Protein AF-A0A0K1ET33-F1 (afdb_monomer_lite)

Foldseek 3Di:
DDDDDDDDDDDDDPPPPPPPPPPDFFAFQWEFEFEAEPDFFKWKKWQPDWDWDFDDDDPNDRPDIDIDGDIDTDGGPRDGGIGRQCVQTWMWIAGVQFDIADIDGRRRPGYYKYKYKYTFGPVLQVLLVVLQVQLVVLLVVLVVQLVVLVVVVVPDPDPVSVVSNVSSVVSNVVSVVSNVSSVVSNVRRHMDMDMDHPCVVVPPPDD

pLDDT: mean 87.46, std 14.4, range [38.81, 98.25]

Secondary structure (DSSP, 8-state):
-----------------------PPPPTTEEEEEEEESSTTEEEEEEEEEEEEE--EETTEE--EEEEEEEEEEEESSEEEEEE-TT--EEEEEETTBPPBPPEE-TT--EEEEEEEE---HHHHHHHHHHHHHHHHHHHHHHHHHHHHHHHHTT---THHHHHHHHHHHHHHHHHHHHHHHHHHHHH-SBEEEEEE-GGGGGG---

Radius of gyration: 32.44 Å; chains: 1; bounding box: 118×43×82 Å

Organism: Chondromyces crocatus (NCBI:txid52)

Structure (mmCIF, N/CA/C/O backbone):
data_AF-A0A0K1ET33-F1
#
_entry.id   AF-A0A0K1ET33-F1
#
loop_
_atom_site.group_PDB
_atom_site.id
_atom_site.type_symbol
_atom_site.label_atom_id
_atom_site.label_alt_id
_atom_site.label_comp_id
_atom_site.label_asym_id
_atom_site.label_entity_id
_atom_site.label_seq_id
_atom_site.pdbx_PDB_ins_code
_atom_site.Cartn_x
_atom_site.Cartn_y
_atom_site.Cartn_z
_atom_site.occupancy
_atom_site.B_iso_or_equiv
_atom_site.auth_seq_id
_atom_site.auth_comp_id
_atom_site.auth_asym_id
_atom_site.auth_atom_id
_atom_site.pdbx_PDB_model_num
ATOM 1 N N . MET A 1 1 ? -85.749 -11.792 40.142 1.00 43.88 1 MET A N 1
ATOM 2 C CA . MET A 1 1 ? -84.343 -12.247 40.263 1.00 43.88 1 MET A CA 1
ATOM 3 C C . MET A 1 1 ? -83.487 -11.255 39.470 1.00 43.88 1 MET A C 1
ATOM 5 O O . MET A 1 1 ? -83.582 -11.264 38.259 1.00 43.88 1 MET A O 1
ATOM 9 N N . LYS A 1 2 ? -82.987 -10.141 40.028 1.00 51.25 2 LYS A N 1
ATOM 10 C CA . LYS A 1 2 ? -81.788 -9.946 40.880 1.00 51.25 2 LYS A CA 1
ATOM 11 C C . LYS A 1 2 ? -80.526 -10.639 40.347 1.00 51.25 2 LYS A C 1
ATOM 13 O O . LYS A 1 2 ? -80.319 -11.779 40.723 1.00 51.25 2 LYS A O 1
ATOM 18 N N . VAL A 1 3 ? -79.681 -9.908 39.605 1.00 52.25 3 VAL A N 1
ATOM 19 C CA . VAL A 1 3 ? -78.207 -9.890 39.755 1.00 52.25 3 VAL A CA 1
ATOM 20 C C . VAL A 1 3 ? -77.693 -8.517 39.277 1.00 52.25 3 VAL A C 1
ATOM 22 O O . VAL A 1 3 ? -77.879 -8.156 38.121 1.00 52.25 3 VAL A O 1
ATOM 25 N N . ARG A 1 4 ? -77.086 -7.730 40.176 1.00 58.03 4 ARG A N 1
ATOM 26 C CA . ARG A 1 4 ? -76.265 -6.546 39.856 1.00 58.03 4 ARG A CA 1
ATOM 27 C C . ARG A 1 4 ? -74.808 -6.969 40.041 1.00 58.03 4 ARG A C 1
ATOM 29 O O . ARG A 1 4 ? -74.458 -7.386 41.142 1.00 58.03 4 ARG A O 1
ATOM 36 N N . LEU A 1 5 ? -74.000 -6.895 38.983 1.00 65.38 5 LEU A N 1
ATOM 37 C CA . LEU A 1 5 ? -72.572 -7.212 39.009 1.00 65.38 5 LEU A CA 1
ATOM 38 C C . LEU A 1 5 ? -71.779 -5.898 39.053 1.00 65.38 5 LEU A C 1
ATOM 40 O O . LEU A 1 5 ? -71.773 -5.134 38.091 1.00 65.38 5 LEU A O 1
ATOM 44 N N . THR A 1 6 ? -71.158 -5.619 40.192 1.00 61.34 6 THR A N 1
ATOM 45 C CA . THR A 1 6 ? -70.290 -4.461 40.424 1.00 61.34 6 THR A CA 1
ATOM 46 C C . THR A 1 6 ? -68.857 -4.894 40.115 1.00 61.34 6 THR A C 1
ATOM 48 O O . THR A 1 6 ? -68.274 -5.649 40.889 1.00 61.34 6 THR A O 1
ATOM 51 N N . LEU A 1 7 ? -68.298 -4.478 38.974 1.00 64.50 7 LEU A N 1
ATOM 52 C CA . LEU A 1 7 ? -66.908 -4.769 38.609 1.00 64.50 7 LEU A CA 1
ATOM 53 C C . LEU A 1 7 ? -66.019 -3.585 39.017 1.00 64.50 7 LEU A C 1
ATOM 55 O O . LEU A 1 7 ? -66.119 -2.493 38.464 1.00 64.50 7 LEU A O 1
ATOM 59 N N . THR A 1 8 ? -65.177 -3.797 40.023 1.00 60.50 8 THR A N 1
ATOM 60 C CA . THR A 1 8 ? -64.190 -2.835 40.526 1.00 60.50 8 THR A CA 1
ATOM 61 C C . THR A 1 8 ? -62.996 -2.731 39.578 1.00 60.50 8 THR A C 1
ATOM 63 O O . THR A 1 8 ? -62.274 -3.705 39.369 1.00 60.50 8 THR A O 1
ATOM 66 N N . LEU A 1 9 ? -62.780 -1.532 39.032 1.00 57.31 9 LEU A N 1
ATOM 67 C CA . LEU A 1 9 ? -61.617 -1.146 38.232 1.00 57.31 9 LEU A CA 1
ATOM 68 C C . LEU A 1 9 ? -60.389 -0.999 39.155 1.00 57.31 9 LEU A C 1
ATOM 70 O O . LEU A 1 9 ? -60.245 -0.005 39.863 1.00 57.31 9 LEU A O 1
ATOM 74 N N . GLY A 1 10 ? -59.521 -2.011 39.185 1.00 53.59 10 GLY A N 1
ATOM 75 C CA . GLY A 1 10 ? -58.234 -1.971 39.884 1.00 53.59 10 GLY A CA 1
ATOM 76 C C . GLY A 1 10 ? -57.152 -1.367 38.992 1.00 53.59 10 GLY A C 1
ATOM 77 O O . GLY A 1 10 ? -56.577 -2.054 38.153 1.00 53.59 10 GLY A O 1
ATOM 78 N N . MET A 1 11 ? -56.894 -0.073 39.161 1.00 59.22 11 MET A N 1
ATOM 79 C CA . MET A 1 11 ? -55.861 0.686 38.457 1.00 59.22 11 MET A CA 1
ATOM 80 C C . MET A 1 11 ? -54.482 0.371 39.067 1.00 59.22 11 MET A C 1
ATOM 82 O O . MET A 1 11 ? -54.060 0.994 40.037 1.00 59.22 11 MET A O 1
ATOM 86 N N . ALA A 1 12 ? -53.790 -0.634 38.525 1.00 55.94 12 ALA A N 1
ATOM 87 C CA . ALA A 1 12 ? -52.415 -0.962 38.897 1.00 55.94 12 ALA A CA 1
ATOM 88 C C . ALA A 1 12 ? -51.439 0.019 38.222 1.00 55.94 12 ALA A C 1
ATOM 90 O O . ALA A 1 12 ? -51.040 -0.160 37.072 1.00 55.94 12 ALA A O 1
ATOM 91 N N . LEU A 1 13 ? -51.073 1.082 38.943 1.00 59.84 13 LEU A N 1
ATOM 92 C CA . LEU A 1 13 ? -49.974 1.980 38.587 1.00 59.84 13 LEU A CA 1
ATOM 93 C C . LEU A 1 13 ? -48.642 1.209 38.686 1.00 59.84 13 LEU A C 1
ATOM 95 O O . LEU A 1 13 ? -48.087 1.036 39.769 1.00 59.84 13 LEU A O 1
ATOM 99 N N . ALA A 1 14 ? -48.122 0.731 37.557 1.00 62.06 14 ALA A N 1
ATOM 100 C CA . ALA A 1 14 ? -46.775 0.175 37.476 1.00 62.06 14 ALA A CA 1
ATOM 101 C C . ALA A 1 14 ? -45.747 1.322 37.440 1.00 62.06 14 ALA A C 1
ATOM 103 O O . ALA A 1 14 ? -45.494 1.909 36.383 1.00 62.06 14 ALA A O 1
ATOM 104 N N . LEU A 1 15 ? -45.157 1.646 38.598 1.00 61.22 15 LEU A N 1
ATOM 105 C CA . LEU A 1 15 ? -43.965 2.492 38.685 1.00 61.22 15 LEU A CA 1
ATOM 106 C C . LEU A 1 15 ? -42.810 1.808 37.938 1.00 61.22 15 LEU A C 1
ATOM 108 O O . LEU A 1 15 ? -42.150 0.915 38.467 1.00 61.22 15 LEU A O 1
ATOM 112 N N . HIS A 1 16 ? -42.544 2.244 36.711 1.00 62.19 16 HIS A N 1
ATOM 113 C CA . HIS A 1 16 ? -41.305 1.922 36.016 1.00 62.19 16 HIS A CA 1
ATOM 114 C C . HIS A 1 16 ? -40.217 2.839 36.574 1.00 62.19 16 HIS A C 1
ATOM 116 O O . HIS A 1 16 ? -40.064 3.979 36.139 1.00 62.19 16 HIS A O 1
ATOM 122 N N . ALA A 1 17 ? -39.487 2.360 37.581 1.00 64.88 17 ALA A N 1
ATOM 123 C CA . ALA A 1 17 ? -38.268 3.009 38.039 1.00 64.88 17 ALA A CA 1
ATOM 124 C C . ALA A 1 17 ? -37.231 2.947 36.906 1.00 64.88 17 ALA A C 1
ATOM 126 O O . ALA A 1 17 ? -36.558 1.936 36.711 1.00 64.88 17 ALA A O 1
ATOM 127 N N . THR A 1 18 ? -37.121 4.022 36.126 1.00 70.31 18 THR A N 1
ATOM 128 C CA . THR A 1 18 ? -36.015 4.236 35.192 1.00 70.31 18 THR A CA 1
ATOM 129 C C . THR A 1 18 ? -34.732 4.376 35.999 1.00 70.31 18 THR A C 1
ATOM 13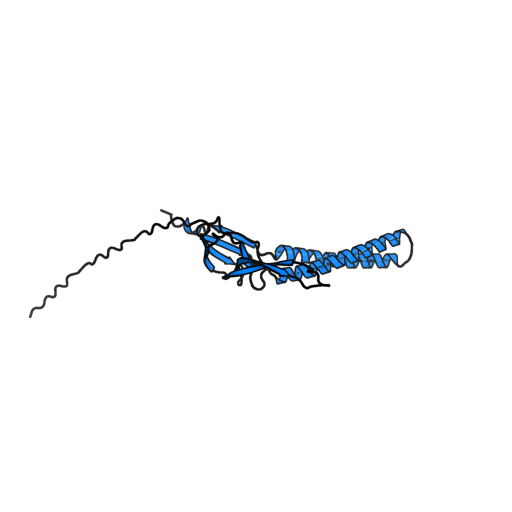1 O O . THR A 1 18 ? -34.384 5.460 36.466 1.00 70.31 18 THR A O 1
ATOM 134 N N . VAL A 1 19 ? -34.035 3.260 36.195 1.00 68.38 19 VAL A N 1
ATOM 135 C CA . VAL A 1 19 ? -32.665 3.255 36.699 1.00 68.38 19 VAL A CA 1
ATOM 136 C C . VAL A 1 19 ? -31.801 3.892 35.617 1.00 68.38 19 VAL A C 1
ATOM 138 O O . VAL A 1 19 ? -31.441 3.252 34.632 1.00 68.38 19 VAL A O 1
ATOM 141 N N . ALA A 1 20 ? -31.497 5.178 35.782 1.00 66.25 20 ALA A N 1
ATOM 142 C CA . ALA A 1 20 ? -30.459 5.844 35.017 1.00 66.25 20 ALA A CA 1
ATOM 143 C C . ALA A 1 20 ? -29.123 5.209 35.419 1.00 66.25 20 ALA A C 1
ATOM 145 O O . ALA A 1 20 ? -28.511 5.580 36.421 1.00 66.25 20 ALA A O 1
ATOM 146 N N . THR A 1 21 ? -28.689 4.192 34.676 1.00 66.25 21 THR A N 1
ATOM 147 C CA . THR A 1 21 ? -27.335 3.665 34.804 1.00 66.25 21 THR A CA 1
ATOM 148 C C . THR A 1 21 ? -26.387 4.807 34.481 1.00 66.25 21 THR A C 1
ATOM 150 O O . THR A 1 21 ? -26.298 5.225 33.328 1.00 66.25 21 THR A O 1
ATOM 153 N N . ALA A 1 22 ? -25.708 5.341 35.496 1.00 62.56 22 ALA A N 1
ATOM 154 C CA . ALA A 1 22 ? -24.622 6.287 35.308 1.00 62.56 22 ALA A CA 1
ATOM 155 C C . ALA A 1 22 ? -23.548 5.593 34.460 1.00 62.56 22 ALA A C 1
ATOM 157 O O . ALA A 1 22 ? -22.741 4.810 34.966 1.00 62.56 22 ALA A O 1
ATOM 158 N N . GLN A 1 23 ? -23.592 5.812 33.147 1.00 62.84 23 GLN A N 1
ATOM 159 C CA . GLN A 1 23 ? -22.587 5.323 32.220 1.00 62.84 23 GLN A CA 1
ATOM 160 C C . GLN A 1 23 ? -21.275 5.981 32.627 1.00 62.84 23 GLN A C 1
ATOM 162 O O . GLN A 1 23 ? -21.084 7.182 32.434 1.00 62.84 23 GLN A O 1
ATOM 167 N N . ARG A 1 24 ? -20.386 5.200 33.258 1.00 70.00 24 ARG A N 1
ATOM 168 C CA . ARG A 1 24 ? -19.017 5.651 33.507 1.00 70.00 24 ARG A CA 1
ATOM 169 C C . ARG A 1 24 ? -18.451 6.150 32.175 1.00 70.00 24 ARG A C 1
ATOM 171 O O . ARG A 1 24 ? -18.692 5.492 31.157 1.00 70.00 24 ARG A O 1
ATOM 178 N N . PRO A 1 25 ? -17.721 7.279 32.175 1.00 72.38 25 PRO A N 1
ATOM 179 C CA . PRO A 1 25 ? -17.047 7.755 30.981 1.00 72.38 25 PRO A CA 1
ATOM 180 C C . PRO A 1 25 ? -16.278 6.587 30.351 1.00 72.38 25 PRO A C 1
ATOM 182 O O . PRO A 1 25 ? -15.587 5.871 31.087 1.00 72.38 25 PRO A O 1
ATOM 185 N N . PRO A 1 26 ? -16.440 6.324 29.043 1.00 78.69 26 PRO A N 1
ATOM 186 C CA . PRO A 1 26 ? -15.741 5.227 28.394 1.00 78.69 26 PRO A CA 1
ATOM 187 C C . PRO A 1 26 ? -14.240 5.405 28.617 1.00 78.69 26 PRO A C 1
ATOM 189 O O . PRO A 1 26 ? -13.689 6.473 28.349 1.00 78.69 26 PRO A O 1
ATOM 192 N N . ALA A 1 27 ? -13.597 4.371 29.161 1.00 87.06 27 ALA A N 1
ATOM 193 C CA . ALA A 1 27 ? -12.165 4.398 29.402 1.00 87.06 27 ALA A CA 1
ATOM 194 C C . ALA A 1 27 ? -11.418 4.576 28.063 1.00 87.06 27 ALA A C 1
ATOM 196 O O . ALA A 1 27 ? -11.812 3.941 27.076 1.00 87.06 27 ALA A O 1
ATOM 197 N N . PRO A 1 28 ? -10.353 5.401 28.017 1.00 93.31 28 PRO A N 1
ATOM 198 C CA . PRO A 1 28 ? -9.436 5.467 26.879 1.00 93.31 28 PRO A CA 1
ATOM 199 C C . PRO A 1 28 ? -9.045 4.080 26.377 1.00 93.31 28 PRO A C 1
ATOM 201 O O . PRO A 1 28 ? -8.813 3.174 27.179 1.00 93.31 28 PRO A O 1
ATOM 204 N N . GLY A 1 29 ? -9.043 3.905 25.057 1.00 93.00 29 GLY A N 1
ATOM 205 C CA . GLY A 1 29 ? -8.688 2.656 24.395 1.00 93.00 29 GLY A CA 1
ATOM 206 C C . GLY A 1 29 ? -9.846 1.686 24.163 1.00 93.00 29 GLY A C 1
ATOM 207 O O . GLY A 1 29 ? -9.685 0.765 23.374 1.00 93.00 29 GLY A O 1
ATOM 208 N N . VAL A 1 30 ? -11.019 1.869 24.779 1.00 95.25 30 VAL A N 1
ATOM 209 C CA . VAL A 1 30 ? -12.205 1.044 24.482 1.00 95.25 30 VAL A CA 1
ATOM 210 C C . VAL A 1 30 ? -13.161 1.841 23.605 1.00 95.25 30 VAL A C 1
ATOM 212 O O . VAL A 1 30 ? -13.882 2.723 24.081 1.00 95.25 30 VAL A O 1
ATOM 215 N N . VAL A 1 31 ? -13.176 1.528 22.310 1.00 95.31 31 VAL A N 1
ATOM 216 C CA . VAL A 1 31 ? -13.983 2.246 21.318 1.00 95.31 31 VAL A CA 1
ATOM 217 C C . VAL A 1 31 ? -15.040 1.348 20.710 1.00 95.31 31 VAL A C 1
ATOM 219 O O . VAL A 1 31 ? -14.797 0.188 20.393 1.00 95.31 31 VAL A O 1
ATOM 222 N N . ARG A 1 32 ? -16.234 1.897 20.500 1.00 95.88 32 ARG A N 1
ATOM 223 C CA . ARG A 1 32 ? -17.248 1.263 19.662 1.00 95.88 32 ARG A CA 1
ATOM 224 C C . ARG A 1 32 ? -17.029 1.739 18.233 1.00 95.88 32 ARG A C 1
ATOM 226 O O . ARG A 1 32 ? -17.384 2.871 17.902 1.00 95.88 32 ARG A O 1
ATOM 233 N N . LEU A 1 33 ? -16.385 0.901 17.429 1.00 96.81 33 LEU A N 1
ATOM 234 C CA . LEU A 1 33 ? -16.008 1.218 16.061 1.00 96.81 33 LEU A CA 1
ATOM 235 C C . LEU A 1 33 ? -17.098 0.746 15.101 1.00 96.81 33 LEU A C 1
ATOM 237 O O . LEU A 1 33 ? -17.418 -0.443 15.038 1.00 96.81 33 LEU A O 1
ATOM 241 N N . ARG A 1 34 ? -17.638 1.694 14.339 1.00 97.00 34 ARG A N 1
ATOM 242 C CA . ARG A 1 34 ? -18.470 1.444 13.168 1.00 97.00 34 ARG A CA 1
ATOM 243 C C . ARG A 1 34 ? -17.614 1.579 11.920 1.00 97.00 34 ARG A C 1
ATOM 245 O O . ARG A 1 34 ? -16.958 2.602 11.754 1.00 97.00 34 ARG A O 1
ATOM 252 N N . ILE A 1 35 ? -17.637 0.574 11.055 1.00 97.62 35 ILE A N 1
ATOM 253 C CA . ILE A 1 35 ? -16.872 0.570 9.807 1.00 97.62 35 ILE A CA 1
ATOM 254 C C . ILE A 1 35 ? -17.841 0.653 8.632 1.00 97.62 35 ILE A C 1
ATOM 256 O O . ILE A 1 35 ? -18.708 -0.207 8.473 1.00 97.62 35 ILE A O 1
ATOM 260 N N . GLU A 1 36 ? -17.668 1.689 7.819 1.00 97.06 36 GLU A N 1
ATOM 261 C CA . GLU A 1 36 ? -18.345 1.900 6.544 1.00 97.06 36 GLU A CA 1
ATOM 262 C C . GLU A 1 36 ? -17.306 1.782 5.432 1.00 97.06 36 GLU A C 1
ATOM 264 O O . GLU A 1 36 ? -16.309 2.501 5.426 1.00 97.06 36 GLU A O 1
ATOM 269 N N . ALA A 1 37 ? -17.521 0.855 4.504 1.00 97.50 37 ALA A N 1
ATOM 270 C CA . ALA A 1 37 ? -16.606 0.604 3.400 1.00 97.50 37 ALA A CA 1
ATOM 271 C C . ALA A 1 37 ? -17.269 0.959 2.069 1.00 97.50 37 ALA A C 1
ATOM 273 O O . ALA A 1 37 ? -18.452 0.674 1.873 1.00 97.50 37 ALA A O 1
ATOM 274 N N . SER A 1 38 ? -16.502 1.528 1.137 1.00 97.19 38 SER A N 1
ATOM 275 C CA . SER A 1 38 ? -16.995 1.817 -0.216 1.00 97.19 38 SER A CA 1
ATOM 276 C C . SER A 1 38 ? -17.205 0.560 -1.072 1.00 97.19 38 SER A C 1
ATOM 278 O O . SER A 1 38 ? -17.929 0.606 -2.066 1.00 97.19 38 SER A O 1
ATOM 280 N N . LYS A 1 39 ? -16.614 -0.579 -0.678 1.00 95.88 39 LYS A N 1
ATOM 281 C CA . LYS A 1 39 ? -16.751 -1.893 -1.330 1.00 95.88 39 LYS A CA 1
ATOM 282 C C . LYS A 1 39 ? -16.914 -3.012 -0.289 1.00 95.88 39 LYS A C 1
ATOM 284 O O . LYS A 1 39 ? -16.415 -2.873 0.830 1.00 95.88 39 LYS A O 1
ATOM 289 N N . PRO A 1 40 ? -17.579 -4.131 -0.633 1.00 96.69 40 PRO A N 1
ATOM 290 C CA . PRO A 1 40 ? -17.618 -5.310 0.230 1.00 96.69 40 PRO A CA 1
ATOM 291 C C . PRO A 1 40 ? -16.228 -5.955 0.354 1.00 96.69 40 PRO A C 1
ATOM 293 O O . PRO A 1 40 ? -15.357 -5.732 -0.483 1.00 96.69 40 PRO A O 1
ATOM 296 N N . GLY A 1 41 ? -16.035 -6.784 1.382 1.00 96.00 41 GLY A N 1
ATOM 297 C CA . GLY A 1 41 ? -14.794 -7.547 1.581 1.00 96.00 41 GLY A CA 1
ATOM 298 C C . GLY A 1 41 ? -13.702 -6.824 2.374 1.00 96.00 41 GLY A C 1
ATOM 299 O O . GLY A 1 41 ? -12.646 -7.406 2.593 1.00 96.00 41 GLY A O 1
ATOM 300 N N . VAL A 1 42 ? -13.950 -5.593 2.838 1.00 98.12 42 VAL A N 1
ATOM 301 C CA . VAL A 1 42 ? -13.059 -4.900 3.780 1.00 98.12 42 VAL A CA 1
ATOM 302 C C . VAL A 1 42 ? -13.171 -5.541 5.160 1.00 98.12 42 VAL A C 1
ATOM 304 O O . VAL A 1 42 ? -14.243 -5.586 5.760 1.00 98.12 42 VAL A O 1
ATOM 307 N N . ASP A 1 43 ? -12.037 -5.969 5.685 1.00 98.19 43 ASP A N 1
ATOM 308 C CA . ASP A 1 43 ? -11.858 -6.579 6.987 1.00 98.19 43 ASP A CA 1
ATOM 309 C C . ASP A 1 43 ? -10.917 -5.724 7.843 1.00 98.19 43 ASP A C 1
ATOM 311 O O . ASP A 1 43 ? -9.912 -5.186 7.372 1.00 98.19 43 ASP A O 1
ATOM 315 N N . LEU A 1 44 ? -11.233 -5.614 9.131 1.00 98.19 44 LEU A N 1
ATOM 316 C CA . LEU A 1 44 ? -10.340 -5.028 10.120 1.00 98.19 44 LEU A CA 1
ATOM 317 C C . LEU A 1 44 ? -9.432 -6.115 10.688 1.00 98.19 44 LEU A C 1
ATOM 319 O O . LEU A 1 44 ? -9.917 -7.124 11.214 1.00 98.19 44 LEU A O 1
ATOM 323 N N . TYR A 1 45 ? -8.132 -5.861 10.653 1.00 98.19 45 TYR A N 1
ATOM 324 C CA . TYR A 1 45 ? -7.114 -6.709 11.244 1.00 98.19 45 TYR A CA 1
ATOM 325 C C . TYR A 1 45 ? -6.427 -6.014 12.415 1.00 98.19 45 TYR A C 1
ATOM 327 O O . TYR A 1 45 ? -6.279 -4.795 12.448 1.00 98.19 45 TYR A O 1
ATOM 335 N N . GLU A 1 46 ? -5.997 -6.824 13.371 1.00 97.94 46 GLU A N 1
ATOM 336 C CA . GLU A 1 46 ? -5.180 -6.432 14.512 1.00 97.94 46 GLU A CA 1
ATOM 337 C C . GLU A 1 46 ? -3.844 -7.161 14.438 1.00 97.94 46 GLU A C 1
ATOM 339 O O . GLU A 1 46 ? -3.816 -8.385 14.285 1.00 97.94 46 GLU A O 1
ATOM 344 N N . ILE A 1 47 ? -2.743 -6.429 14.576 1.00 96.81 47 ILE A N 1
ATOM 345 C CA . ILE A 1 47 ? -1.401 -7.003 14.635 1.00 96.81 47 ILE A CA 1
ATOM 346 C C . ILE A 1 47 ? -1.206 -7.590 16.036 1.00 96.81 47 ILE A C 1
ATOM 348 O O . ILE A 1 47 ? -1.019 -6.871 17.014 1.00 96.81 47 ILE A O 1
ATOM 352 N N . ALA A 1 48 ? -1.295 -8.918 16.138 1.00 94.00 48 ALA A N 1
ATOM 353 C CA . ALA A 1 48 ? -1.202 -9.648 17.402 1.00 94.00 48 ALA A CA 1
ATOM 354 C C . ALA A 1 48 ? 0.252 -9.875 17.850 1.00 94.00 48 ALA A C 1
ATOM 356 O O . ALA A 1 48 ? 0.508 -10.133 19.025 1.00 94.00 48 ALA A O 1
ATOM 357 N N . GLY A 1 49 ? 1.203 -9.790 16.920 1.00 90.25 49 GLY A N 1
ATOM 358 C CA . GLY A 1 49 ? 2.629 -9.874 17.199 1.00 90.25 49 GLY A CA 1
ATOM 359 C C . GLY A 1 49 ? 3.450 -9.940 15.919 1.00 90.25 49 GLY A C 1
ATOM 360 O O . GLY A 1 49 ? 2.924 -10.251 14.855 1.00 90.25 49 GLY A O 1
ATOM 361 N N . SER A 1 50 ? 4.746 -9.677 16.030 1.00 87.81 50 SER A N 1
ATOM 362 C CA . SER A 1 50 ? 5.706 -9.792 14.933 1.00 87.81 50 SER A CA 1
ATOM 363 C C . SER A 1 50 ? 6.554 -11.052 15.116 1.00 87.81 50 SER A C 1
ATOM 365 O O . SER A 1 50 ? 7.193 -11.229 16.156 1.00 87.81 50 SER A O 1
ATOM 367 N N . GLY A 1 51 ? 6.576 -11.929 14.119 1.00 84.31 51 GLY A N 1
ATOM 368 C CA . GLY A 1 51 ? 7.477 -13.075 14.048 1.00 84.31 51 GLY A CA 1
ATOM 369 C C . GLY A 1 51 ? 8.677 -12.786 13.150 1.00 84.31 51 GLY A C 1
ATOM 370 O O . GLY A 1 51 ? 8.588 -12.000 12.212 1.00 84.31 51 GLY A O 1
ATOM 371 N N . LEU A 1 52 ? 9.802 -13.452 13.406 1.00 84.06 52 LEU A N 1
ATOM 372 C CA . LEU A 1 52 ? 10.914 -13.511 12.459 1.00 84.06 52 LEU A CA 1
ATOM 373 C C . LEU A 1 52 ? 10.863 -14.854 11.742 1.00 84.06 52 LEU A C 1
ATOM 375 O O . LEU A 1 52 ? 10.922 -15.902 12.383 1.00 84.06 52 LEU A O 1
ATOM 379 N N . ILE A 1 53 ? 10.799 -14.829 10.417 1.00 82.19 53 ILE A N 1
ATOM 380 C CA . ILE A 1 53 ? 11.038 -16.014 9.595 1.00 82.19 53 ILE A CA 1
ATOM 381 C C . ILE A 1 53 ? 12.380 -15.875 8.881 1.00 82.19 53 ILE A C 1
ATOM 383 O O . ILE A 1 53 ? 12.693 -14.869 8.237 1.00 82.19 53 ILE A O 1
ATOM 387 N N . SER A 1 54 ? 13.196 -16.917 9.022 1.00 76.62 54 SER A N 1
ATOM 388 C CA . SER A 1 54 ? 14.442 -17.071 8.280 1.00 76.62 54 SER A CA 1
ATOM 389 C C . SER A 1 54 ? 14.122 -17.302 6.809 1.00 76.62 54 SER A C 1
ATOM 391 O O . SER A 1 54 ? 13.368 -18.213 6.472 1.00 76.62 54 SER A O 1
ATOM 393 N N . GLY A 1 55 ? 14.744 -16.524 5.926 1.00 74.38 55 GLY A N 1
ATOM 394 C CA . GLY A 1 55 ? 14.781 -16.830 4.502 1.00 74.38 55 GLY A CA 1
ATOM 395 C C . GLY A 1 55 ? 15.510 -18.146 4.203 1.00 74.38 55 GLY A C 1
ATOM 396 O O . GLY A 1 55 ? 16.074 -18.796 5.088 1.00 74.38 55 GLY A O 1
ATOM 397 N N . PHE A 1 56 ? 15.511 -18.528 2.927 1.00 74.38 56 PHE A N 1
ATOM 398 C CA . PHE A 1 56 ? 16.171 -19.742 2.454 1.00 74.38 56 PHE A CA 1
ATOM 399 C C . PHE A 1 56 ? 17.692 -19.687 2.688 1.00 74.38 56 PHE A C 1
ATOM 401 O O . PHE A 1 56 ? 18.339 -18.648 2.495 1.00 74.38 56 PHE A O 1
ATOM 408 N N . LEU A 1 57 ? 18.261 -20.818 3.110 1.00 73.69 57 LEU A N 1
ATOM 409 C CA . LEU A 1 57 ? 19.693 -20.969 3.350 1.00 73.69 57 LEU A CA 1
ATOM 410 C C . LEU A 1 57 ? 20.432 -21.080 2.014 1.00 73.69 57 LEU A C 1
ATOM 412 O O . LEU A 1 57 ? 20.259 -22.052 1.283 1.00 73.69 57 LEU A O 1
ATOM 416 N N . VAL A 1 58 ? 21.304 -20.117 1.713 1.00 75.12 58 VAL A N 1
ATOM 417 C CA . VAL A 1 58 ? 22.214 -20.196 0.559 1.00 75.12 58 VAL A CA 1
ATOM 418 C C . VAL A 1 58 ? 23.632 -20.336 1.102 1.00 75.12 58 VAL A C 1
ATOM 420 O O . VAL A 1 58 ? 24.145 -19.430 1.755 1.00 75.12 58 VAL A O 1
ATOM 423 N N . GLY A 1 59 ? 24.249 -21.505 0.900 1.00 79.00 59 GLY A N 1
ATOM 424 C CA . GLY A 1 59 ? 25.618 -21.777 1.362 1.00 79.00 59 GLY A CA 1
ATOM 425 C C . GLY A 1 59 ? 25.793 -21.765 2.888 1.00 79.00 59 GLY A C 1
ATOM 426 O O . GLY A 1 59 ? 26.830 -21.332 3.381 1.00 79.00 59 GLY A O 1
ATOM 427 N N . GLY A 1 60 ? 24.772 -22.177 3.650 1.00 78.31 60 GLY A N 1
ATOM 428 C CA . GLY A 1 60 ? 24.831 -22.228 5.119 1.00 78.31 60 GLY A CA 1
ATOM 429 C C . GLY A 1 60 ? 24.709 -20.870 5.821 1.00 78.31 60 GLY A C 1
ATOM 430 O O . GLY A 1 60 ? 24.860 -20.804 7.038 1.00 78.31 60 GLY A O 1
ATOM 431 N N . ARG A 1 61 ? 24.418 -19.788 5.085 1.00 77.12 61 ARG A N 1
ATOM 432 C CA . ARG A 1 61 ? 24.142 -18.459 5.648 1.00 77.12 61 ARG A CA 1
ATOM 433 C C . ARG A 1 61 ? 22.667 -18.100 5.487 1.00 77.12 61 ARG A C 1
ATOM 435 O O . ARG A 1 61 ? 22.066 -18.348 4.439 1.00 77.12 61 ARG A O 1
ATOM 442 N N . ILE A 1 62 ? 22.097 -17.493 6.528 1.00 73.50 62 ILE A N 1
ATOM 443 C CA . ILE A 1 62 ? 20.752 -16.909 6.482 1.00 73.50 62 ILE A CA 1
ATOM 444 C C . ILE A 1 62 ? 20.839 -15.668 5.598 1.00 73.50 62 ILE A C 1
ATOM 446 O O . ILE A 1 62 ? 21.506 -14.696 5.943 1.00 73.50 62 ILE A O 1
ATOM 450 N N . SER A 1 63 ? 20.213 -15.732 4.427 1.00 75.44 63 SER A N 1
ATOM 451 C CA . SER A 1 63 ? 20.346 -14.695 3.404 1.00 75.44 63 SER A CA 1
ATOM 452 C C . SER A 1 63 ? 19.534 -13.436 3.729 1.00 75.44 63 SER A C 1
ATOM 454 O O . SER A 1 63 ? 20.000 -12.336 3.443 1.00 75.44 63 SER A O 1
ATOM 456 N N . LYS A 1 64 ? 18.364 -13.575 4.372 1.00 80.62 64 LYS A N 1
ATOM 457 C CA . LYS A 1 64 ? 17.540 -12.472 4.900 1.00 80.62 64 LYS A CA 1
ATOM 458 C C . LYS A 1 64 ? 16.671 -12.938 6.072 1.00 80.62 64 LYS A C 1
ATOM 460 O O . LYS A 1 64 ? 16.146 -14.049 6.041 1.00 80.62 64 LYS A O 1
ATOM 465 N N . LEU A 1 65 ? 16.496 -12.071 7.069 1.00 81.88 65 LEU A N 1
ATOM 466 C CA . LEU A 1 65 ? 15.439 -12.189 8.077 1.00 81.88 65 LEU A CA 1
ATOM 467 C C . LEU A 1 65 ? 14.236 -11.382 7.595 1.00 81.88 65 LEU A C 1
ATOM 469 O O . LEU A 1 65 ? 14.383 -10.204 7.269 1.00 81.88 65 LEU A O 1
ATOM 473 N N . TYR A 1 66 ? 13.069 -12.013 7.546 1.00 82.75 66 TYR A N 1
ATOM 474 C CA . TYR A 1 66 ? 11.815 -11.331 7.251 1.00 82.75 66 TYR A CA 1
ATOM 475 C C . TYR A 1 66 ? 11.017 -11.198 8.545 1.00 82.75 66 TYR A C 1
ATOM 477 O O . TYR A 1 66 ? 10.794 -12.188 9.244 1.00 82.75 66 TYR A O 1
ATOM 485 N N . VAL A 1 67 ? 10.607 -9.971 8.865 1.00 85.94 67 VAL A N 1
ATOM 486 C CA . VAL A 1 67 ? 9.613 -9.717 9.910 1.00 85.94 67 VAL A CA 1
ATOM 487 C C . VAL A 1 67 ? 8.250 -9.981 9.284 1.00 85.94 67 VAL A C 1
ATOM 489 O O . VAL A 1 67 ? 7.929 -9.404 8.246 1.00 85.94 67 VAL A O 1
ATOM 492 N N . VAL A 1 68 ? 7.483 -10.893 9.869 1.00 87.25 68 VAL A N 1
ATOM 493 C CA . VAL A 1 68 ? 6.108 -11.176 9.461 1.00 87.25 68 VAL A CA 1
ATOM 494 C C . VAL A 1 68 ? 5.201 -10.847 10.618 1.00 87.25 68 VAL A C 1
ATOM 496 O O . VAL A 1 68 ? 5.283 -11.462 11.682 1.00 87.25 68 VAL A O 1
ATOM 499 N N . ASP A 1 69 ? 4.315 -9.895 10.389 1.00 91.88 69 ASP A N 1
ATOM 500 C CA . ASP A 1 69 ? 3.290 -9.548 11.352 1.00 91.88 69 ASP A CA 1
ATOM 501 C C . ASP A 1 69 ? 2.177 -10.596 11.310 1.00 91.88 69 ASP A C 1
ATOM 503 O O . ASP A 1 69 ? 1.567 -10.876 10.275 1.00 91.88 69 ASP A O 1
ATOM 507 N N . VAL A 1 70 ? 1.923 -11.211 12.461 1.00 93.62 70 VAL A N 1
ATOM 508 C CA . VAL A 1 70 ? 0.796 -12.109 12.668 1.00 93.62 70 VAL A CA 1
ATOM 509 C C . VAL A 1 70 ? -0.421 -11.240 12.932 1.00 93.62 70 VAL A C 1
ATOM 511 O O . VAL A 1 70 ? -0.630 -10.731 14.035 1.00 93.62 70 VAL A O 1
ATOM 514 N N . ALA A 1 71 ? -1.227 -11.058 11.895 1.00 96.31 71 ALA A N 1
ATOM 515 C CA . ALA A 1 71 ? -2.473 -10.319 11.976 1.00 96.31 71 ALA A CA 1
ATOM 516 C C . ALA A 1 71 ? -3.654 -11.258 12.266 1.00 96.31 71 ALA A C 1
ATOM 518 O O . ALA A 1 71 ? -3.775 -12.331 11.672 1.00 96.31 71 ALA A O 1
ATOM 519 N N . ARG A 1 72 ? -4.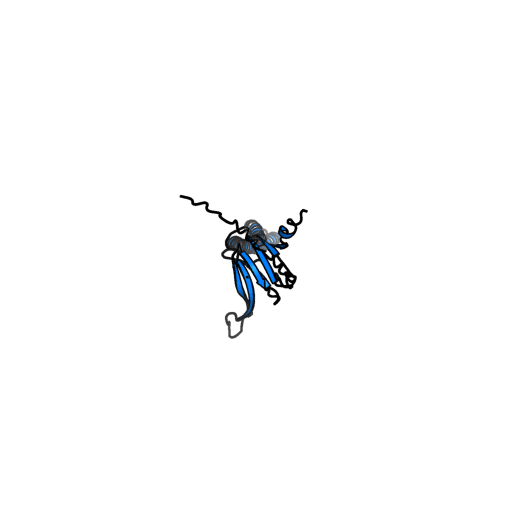565 -10.842 13.150 1.00 96.94 72 ARG A N 1
ATOM 520 C CA . ARG A 1 72 ? -5.843 -11.523 13.403 1.00 96.94 72 ARG A CA 1
ATOM 521 C C . ARG A 1 72 ? -7.007 -10.689 12.885 1.00 96.94 72 ARG A C 1
ATOM 523 O O . ARG A 1 72 ? -7.043 -9.479 13.087 1.00 96.94 72 ARG A O 1
ATOM 530 N N . LYS A 1 73 ? -7.981 -11.334 12.243 1.00 97.81 73 LYS A N 1
ATOM 531 C CA . LYS A 1 73 ? -9.209 -10.673 11.785 1.00 97.81 73 LYS A CA 1
ATOM 532 C C . LYS A 1 73 ? -10.111 -10.356 12.980 1.00 97.81 73 LYS A C 1
ATOM 534 O O . LYS A 1 73 ? -10.478 -11.258 13.730 1.00 97.81 73 LYS A O 1
ATOM 539 N N . VAL A 1 74 ? -10.492 -9.091 13.131 1.00 97.56 74 VAL A N 1
ATOM 540 C CA . VAL A 1 74 ? -11.351 -8.595 14.220 1.00 97.56 74 VAL A CA 1
ATOM 541 C C . VAL A 1 74 ? -12.823 -8.591 13.797 1.00 97.56 74 VAL A C 1
ATOM 543 O O . VAL A 1 74 ? -13.679 -9.162 14.480 1.00 97.56 74 VAL A O 1
ATOM 546 N N . CYS A 1 75 ? -13.140 -7.962 12.660 1.00 97.62 75 CYS A N 1
ATOM 547 C CA . CYS A 1 75 ? -14.468 -8.008 12.039 1.00 97.62 75 CYS A CA 1
ATOM 548 C C . CYS A 1 75 ? -14.423 -7.698 10.540 1.00 97.62 75 CYS A C 1
ATOM 550 O O . CYS A 1 75 ? -13.423 -7.199 10.038 1.00 97.62 75 CYS A O 1
ATOM 552 N N . ALA A 1 76 ? -15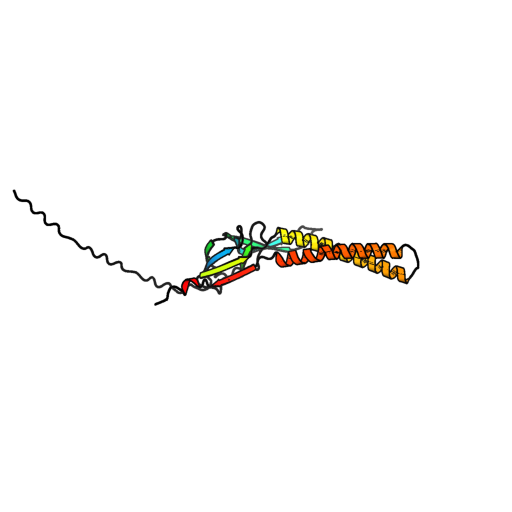.516 -8.017 9.845 1.00 98.12 76 ALA A N 1
ATOM 553 C CA . ALA A 1 76 ? -15.746 -7.683 8.442 1.00 98.12 76 ALA A CA 1
ATOM 554 C C . ALA A 1 76 ? -16.732 -6.512 8.340 1.00 98.12 76 ALA A C 1
ATOM 556 O O . ALA A 1 76 ? -17.726 -6.491 9.072 1.00 98.12 76 ALA A O 1
ATOM 557 N N . ALA A 1 77 ? -16.469 -5.557 7.451 1.00 96.94 77 ALA A N 1
ATOM 558 C CA . ALA A 1 77 ? -17.355 -4.435 7.185 1.00 96.94 77 ALA A CA 1
ATOM 559 C C . ALA A 1 77 ? -18.617 -4.889 6.416 1.00 96.94 77 ALA A C 1
ATOM 561 O O . ALA A 1 77 ? -18.516 -5.723 5.514 1.00 96.94 77 ALA A O 1
ATOM 562 N N . PRO A 1 78 ? -19.798 -4.319 6.715 1.00 96.75 78 PRO A N 1
ATOM 563 C CA . PRO A 1 78 ? -20.062 -3.355 7.784 1.00 96.75 78 PRO A CA 1
ATOM 564 C C . PRO A 1 78 ? -20.093 -4.030 9.169 1.00 96.75 78 PRO A C 1
ATOM 566 O O . PRO A 1 78 ? -20.810 -5.007 9.380 1.00 96.75 78 PRO A O 1
ATOM 569 N N . CYS A 1 79 ? -19.358 -3.484 10.143 1.00 95.19 79 CYS A N 1
ATOM 570 C CA . CYS A 1 79 ? -19.419 -3.932 11.540 1.00 95.19 79 CYS A CA 1
ATOM 571 C C . CYS A 1 79 ? -19.564 -2.754 12.508 1.00 95.19 79 CYS A C 1
ATOM 573 O O . CYS A 1 79 ? -19.064 -1.662 12.258 1.00 95.19 79 CYS A O 1
ATOM 575 N N . ASP A 1 80 ? -20.266 -2.997 13.617 1.00 96.56 80 ASP A N 1
ATOM 576 C CA . ASP A 1 80 ? -20.403 -2.098 14.767 1.00 96.56 80 ASP A CA 1
ATOM 577 C C . ASP A 1 80 ? -20.058 -2.907 16.023 1.00 96.56 80 ASP A C 1
ATOM 579 O O . ASP A 1 80 ? -20.903 -3.618 16.575 1.00 96.56 80 ASP A O 1
ATOM 583 N N . ARG A 1 81 ? -18.777 -2.899 16.405 1.00 96.62 81 ARG A N 1
ATOM 584 C CA . ARG A 1 81 ? -18.255 -3.703 17.520 1.00 96.62 81 ARG A CA 1
ATOM 585 C C . ARG A 1 81 ? -17.419 -2.859 18.468 1.00 96.62 81 ARG A C 1
ATOM 587 O O . ARG A 1 81 ? -16.805 -1.870 18.080 1.00 96.62 81 ARG A O 1
ATOM 594 N N . VAL A 1 82 ? -17.402 -3.272 19.731 1.00 96.62 82 VAL A N 1
ATOM 595 C CA . VAL A 1 82 ? -16.494 -2.709 20.731 1.00 96.62 82 VAL A CA 1
ATOM 596 C C . VAL A 1 82 ? -15.125 -3.354 20.551 1.00 96.62 82 VAL A C 1
ATOM 598 O O . VAL A 1 82 ? -15.016 -4.578 20.564 1.00 96.62 82 VAL A O 1
ATOM 601 N N . ILE A 1 83 ? -14.107 -2.523 20.363 1.00 96.81 83 ILE A N 1
ATOM 602 C CA . ILE A 1 83 ? -12.716 -2.913 20.165 1.00 96.81 83 ILE A CA 1
ATOM 603 C C . ILE A 1 83 ? -11.911 -2.380 21.343 1.00 96.81 83 ILE A C 1
ATOM 605 O O . ILE A 1 83 ? -12.009 -1.204 21.698 1.00 96.81 83 ILE A O 1
ATOM 609 N N . ASP A 1 84 ? -11.131 -3.268 21.951 1.00 96.44 84 ASP A N 1
ATOM 610 C CA . ASP A 1 84 ? -10.236 -2.941 23.053 1.00 96.44 84 ASP A CA 1
ATOM 611 C C . ASP A 1 84 ? -8.822 -2.687 22.521 1.00 96.44 84 ASP A C 1
ATOM 613 O O . ASP A 1 84 ? -8.041 -3.615 22.337 1.00 96.44 84 ASP A O 1
ATOM 617 N N . GLY A 1 85 ? -8.514 -1.423 22.251 1.00 96.06 85 GLY A N 1
ATOM 618 C CA . GLY A 1 85 ? -7.201 -0.923 21.851 1.00 96.06 85 GLY A CA 1
ATOM 619 C C . GLY A 1 85 ? -6.315 -0.480 23.018 1.00 96.06 85 GLY A C 1
ATOM 620 O O . GLY A 1 85 ? -5.323 0.213 22.792 1.00 96.06 85 GLY A O 1
ATOM 621 N N . ARG A 1 86 ? -6.656 -0.816 24.273 1.00 96.69 86 ARG A N 1
ATOM 622 C CA . ARG A 1 86 ? -5.897 -0.370 25.460 1.00 96.69 86 ARG A CA 1
ATOM 623 C C . ARG A 1 86 ? -4.472 -0.906 25.519 1.00 96.69 86 ARG A C 1
ATOM 625 O O . ARG A 1 86 ? -3.628 -0.286 26.158 1.00 96.69 86 ARG A O 1
ATOM 632 N N . ALA A 1 87 ? -4.201 -2.037 24.869 1.00 95.88 87 ALA A N 1
ATOM 633 C CA . ALA A 1 87 ? -2.858 -2.607 24.803 1.00 95.88 87 ALA A CA 1
ATOM 634 C C . ALA A 1 87 ? -1.943 -1.852 23.820 1.00 95.88 87 ALA A C 1
ATOM 636 O O . ALA A 1 87 ? -0.755 -2.151 23.740 1.00 95.88 87 ALA A O 1
ATOM 637 N N . GLY A 1 88 ? -2.472 -0.863 23.089 1.00 95.88 88 GLY A N 1
ATOM 638 C CA . GLY A 1 88 ? -1.700 -0.087 22.127 1.00 95.88 88 GLY A CA 1
ATOM 639 C C . GLY A 1 88 ? -1.276 -0.900 20.909 1.00 95.88 88 GLY A C 1
ATOM 640 O O . GLY A 1 88 ? -0.267 -0.571 20.293 1.00 95.88 88 GLY A O 1
ATOM 641 N N . GLN A 1 89 ? -2.014 -1.953 20.577 1.00 96.31 89 GLN A N 1
ATOM 642 C CA . GLN A 1 89 ? -1.807 -2.720 19.360 1.00 96.31 89 GLN A CA 1
ATOM 643 C C . GLN A 1 89 ? -2.119 -1.882 18.109 1.00 96.31 89 GLN A C 1
ATOM 645 O O . GLN A 1 89 ? -2.911 -0.933 18.154 1.00 96.31 89 GLN A O 1
ATOM 650 N N . ASP A 1 90 ? -1.507 -2.271 16.997 1.00 97.50 90 ASP A N 1
ATOM 651 C CA . ASP A 1 90 ? -1.744 -1.664 15.696 1.00 97.50 90 ASP A CA 1
ATOM 652 C C . ASP A 1 90 ? -2.879 -2.384 14.963 1.00 97.50 90 ASP A C 1
ATOM 654 O O . ASP A 1 90 ? -3.007 -3.612 14.990 1.00 97.50 90 ASP A O 1
ATOM 658 N N . PHE A 1 91 ? -3.700 -1.600 14.279 1.00 97.88 91 PHE A N 1
ATOM 659 C CA . PHE A 1 91 ? -4.810 -2.058 13.458 1.00 97.88 91 PHE A CA 1
ATOM 660 C C . PHE A 1 91 ? -4.625 -1.579 12.025 1.00 97.88 91 PHE A C 1
ATOM 662 O O . PHE A 1 91 ? -4.043 -0.524 11.792 1.00 97.88 91 PHE A O 1
ATOM 669 N N . PHE A 1 92 ? -5.143 -2.329 11.060 1.00 98.19 92 PHE A N 1
ATOM 670 C CA . PHE A 1 92 ? -5.179 -1.916 9.659 1.00 98.19 92 PHE A CA 1
ATOM 671 C C . PHE A 1 92 ? -6.380 -2.546 8.954 1.00 98.19 92 PHE A C 1
ATOM 673 O O . PHE A 1 92 ? -6.918 -3.570 9.386 1.00 98.19 92 PHE A O 1
ATOM 680 N N . PHE A 1 93 ? -6.808 -1.930 7.859 1.00 98.25 93 PHE A N 1
ATOM 681 C CA . PHE A 1 93 ? -7.842 -2.467 6.986 1.00 98.25 93 PHE A CA 1
ATOM 682 C C . PHE A 1 93 ? -7.197 -3.252 5.849 1.00 98.25 93 PHE A C 1
ATOM 684 O O . PHE A 1 93 ? -6.213 -2.814 5.257 1.00 98.25 93 PHE A O 1
ATOM 691 N N . SER A 1 94 ? -7.741 -4.420 5.536 1.00 97.88 94 SER A N 1
ATOM 692 C CA . SER A 1 94 ? -7.316 -5.248 4.405 1.00 97.88 94 SER A CA 1
ATOM 693 C C . SER A 1 94 ? -8.483 -6.130 3.964 1.00 97.88 94 SER A C 1
ATOM 695 O O . SER A 1 94 ? -9.593 -5.966 4.456 1.00 97.88 94 SER A O 1
ATOM 697 N N . GLY A 1 95 ? -8.277 -7.048 3.032 1.00 97.25 95 GLY A N 1
ATOM 698 C CA . GLY A 1 95 ? -9.322 -7.958 2.583 1.00 97.25 95 GLY A CA 1
ATOM 699 C C . GLY A 1 95 ? -8.929 -8.706 1.322 1.00 97.25 95 GLY A C 1
ATOM 700 O O . GLY A 1 95 ? -7.855 -8.484 0.761 1.00 97.25 95 GLY A O 1
ATOM 701 N N . ASP A 1 96 ? -9.811 -9.588 0.863 1.00 96.69 96 ASP A N 1
ATOM 702 C CA . ASP A 1 96 ? -9.584 -10.301 -0.392 1.00 96.69 96 ASP A CA 1
ATOM 703 C C . ASP A 1 96 ? -9.583 -9.324 -1.577 1.00 96.69 96 ASP A C 1
ATOM 705 O O . ASP A 1 96 ? -10.496 -8.515 -1.744 1.00 96.69 96 ASP A O 1
ATOM 709 N N . GLY A 1 97 ? -8.514 -9.355 -2.375 1.00 96.69 97 GLY A N 1
ATOM 710 C CA . GLY A 1 97 ? -8.307 -8.429 -3.492 1.00 96.69 97 GLY A CA 1
ATOM 711 C C . GLY A 1 97 ? -8.105 -6.954 -3.107 1.00 96.69 97 GLY A C 1
ATOM 712 O O . GLY A 1 97 ? -8.022 -6.107 -4.001 1.00 96.69 97 GLY A O 1
ATOM 713 N N . ILE A 1 98 ? -7.992 -6.629 -1.816 1.00 97.62 98 ILE A N 1
ATOM 714 C CA . ILE A 1 98 ? -7.853 -5.259 -1.308 1.00 97.62 98 ILE A CA 1
ATOM 715 C C . ILE A 1 98 ? -6.421 -5.037 -0.819 1.00 97.62 98 ILE A C 1
ATOM 717 O O . ILE A 1 98 ? -5.814 -5.885 -0.167 1.00 97.62 98 ILE A O 1
ATOM 721 N N . THR A 1 99 ? -5.861 -3.875 -1.141 1.00 97.31 99 THR A N 1
ATOM 722 C CA . THR A 1 99 ? -4.547 -3.468 -0.636 1.00 97.31 99 THR A CA 1
ATOM 723 C C . THR A 1 99 ? -4.646 -3.120 0.854 1.00 97.31 99 THR A C 1
ATOM 725 O O . THR A 1 99 ? -5.596 -2.458 1.258 1.00 97.31 99 THR A O 1
ATOM 728 N N . GLY A 1 100 ? -3.674 -3.507 1.682 1.00 96.81 100 GLY A N 1
ATOM 729 C CA . GLY A 1 100 ? -3.650 -3.087 3.090 1.00 96.81 100 GLY A CA 1
ATOM 730 C C . GLY A 1 100 ? -3.565 -1.560 3.248 1.00 96.81 100 GLY A C 1
ATOM 731 O O . GLY A 1 100 ? -2.850 -0.906 2.484 1.00 96.81 100 GLY A O 1
ATOM 732 N N . SER A 1 101 ? -4.295 -1.001 4.215 1.00 97.69 101 SER A N 1
ATOM 733 C CA . SER A 1 101 ? -4.167 0.402 4.627 1.00 97.69 101 SER A CA 1
ATOM 734 C C . SER A 1 101 ? -2.913 0.632 5.471 1.00 97.69 101 SER A C 1
ATOM 736 O O . SER A 1 101 ? -2.246 -0.313 5.896 1.00 97.69 101 SER A O 1
ATOM 738 N N . GLU A 1 102 ? -2.636 1.897 5.783 1.00 96.81 102 GLU A N 1
ATOM 739 C CA . GLU A 1 102 ? -1.699 2.242 6.853 1.00 96.81 102 GLU A CA 1
ATOM 740 C C . GLU A 1 102 ? -2.183 1.712 8.210 1.00 96.81 102 GLU A C 1
ATOM 742 O O . GLU A 1 102 ? -3.387 1.500 8.422 1.00 96.81 102 GLU A O 1
ATOM 747 N N . THR A 1 103 ? -1.234 1.481 9.117 1.00 97.06 103 THR A N 1
ATOM 748 C CA . THR A 1 103 ? -1.525 1.064 10.487 1.00 97.06 103 THR A CA 1
ATOM 749 C C . THR A 1 103 ? -1.967 2.252 11.336 1.00 97.06 103 THR A C 1
ATOM 751 O O . THR A 1 103 ? -1.517 3.383 11.159 1.00 97.06 103 THR A O 1
ATOM 754 N N . PHE A 1 104 ? -2.859 2.003 12.288 1.00 97.69 104 PHE A N 1
ATOM 755 C CA . PHE A 1 104 ? -3.326 2.999 13.245 1.00 97.69 104 PHE A CA 1
ATOM 756 C C . PHE A 1 104 ? -3.590 2.378 14.610 1.00 97.69 104 PHE A C 1
ATOM 758 O O . PHE A 1 104 ? -3.777 1.170 14.746 1.00 97.69 104 PHE A O 1
ATOM 765 N N . ARG A 1 105 ? -3.653 3.228 15.636 1.00 97.38 105 ARG A N 1
ATOM 766 C CA . ARG A 1 105 ? -3.870 2.812 17.024 1.00 97.38 105 ARG A CA 1
ATOM 767 C C . ARG A 1 105 ? -5.152 3.417 17.577 1.00 97.38 105 ARG A C 1
ATOM 769 O O . ARG A 1 105 ? -5.580 4.500 17.177 1.00 97.38 105 ARG A O 1
ATOM 776 N N . LEU A 1 106 ? -5.771 2.696 18.508 1.00 96.62 106 LEU A N 1
ATOM 777 C CA . LEU A 1 106 ? -7.032 3.084 19.149 1.00 96.62 106 LEU A CA 1
ATOM 778 C C . LEU A 1 106 ? -6.872 3.438 20.636 1.00 96.62 106 LEU A C 1
ATOM 780 O O . LEU A 1 106 ? -7.853 3.814 21.270 1.00 96.62 106 LEU A O 1
ATOM 784 N N . ASN A 1 107 ? -5.658 3.354 21.190 1.00 96.31 107 ASN A N 1
ATOM 785 C CA . ASN A 1 107 ? -5.351 3.571 22.612 1.00 96.31 107 ASN A CA 1
ATOM 786 C C . ASN A 1 107 ? -5.749 4.966 23.121 1.00 96.31 107 ASN A C 1
ATOM 788 O O . ASN A 1 107 ? -6.192 5.093 24.260 1.00 96.31 107 ASN A O 1
ATOM 792 N N . ASP A 1 108 ? -5.648 5.987 22.269 1.00 95.19 108 ASP A N 1
ATOM 793 C CA . ASP A 1 108 ? -5.954 7.378 22.632 1.00 95.19 108 ASP A CA 1
ATOM 794 C C . ASP A 1 108 ? -7.389 7.794 22.261 1.00 95.19 108 ASP A C 1
ATOM 796 O O . ASP A 1 108 ? -7.782 8.951 22.416 1.00 95.19 108 ASP A O 1
ATOM 800 N N . GLN A 1 109 ? -8.194 6.852 21.763 1.00 95.19 109 GLN A N 1
ATOM 801 C CA . GLN A 1 109 ? -9.560 7.097 21.312 1.00 95.19 109 GLN A CA 1
ATOM 802 C C . GLN A 1 109 ? -10.581 6.627 22.358 1.00 95.19 109 GLN A C 1
ATOM 804 O O . GLN A 1 109 ? -10.345 5.688 23.120 1.00 95.19 109 GLN A O 1
ATOM 809 N N . THR A 1 110 ? -11.743 7.284 22.399 1.00 94.19 110 THR A N 1
ATOM 810 C CA . THR A 1 110 ? -12.864 6.938 23.289 1.00 94.19 110 THR A CA 1
ATOM 811 C C . THR A 1 110 ? -14.205 7.074 22.581 1.00 94.19 110 THR A C 1
ATOM 813 O O . THR A 1 110 ? -14.371 7.855 21.644 1.00 94.19 110 THR A O 1
ATOM 816 N N . GLY A 1 111 ? -15.198 6.329 23.069 1.00 92.12 111 GLY A N 1
ATOM 817 C CA . GLY A 1 111 ? -16.584 6.475 22.633 1.00 92.12 111 GLY A CA 1
ATOM 818 C C . GLY A 1 111 ? -16.872 5.821 21.281 1.00 92.12 111 GLY A C 1
ATOM 819 O O . GLY A 1 111 ? -16.345 4.753 20.965 1.00 92.12 111 GLY A O 1
ATOM 820 N N . ARG A 1 112 ? -17.787 6.426 20.515 1.00 94.12 112 ARG A N 1
ATOM 821 C CA . ARG A 1 112 ? -18.235 5.924 19.209 1.00 94.12 112 ARG A CA 1
ATOM 822 C C . ARG A 1 112 ? -17.412 6.528 18.075 1.00 94.12 112 ARG A C 1
ATOM 824 O O . ARG A 1 112 ? -17.484 7.731 17.820 1.00 94.12 112 ARG A O 1
ATOM 831 N N . MET A 1 113 ? -16.700 5.670 17.360 1.00 95.50 113 MET A N 1
ATOM 832 C CA . MET A 1 113 ? -15.868 6.037 16.217 1.00 95.50 113 MET A CA 1
ATOM 833 C C . MET A 1 113 ? -16.500 5.517 14.927 1.00 95.50 113 MET A C 1
ATOM 835 O O . MET A 1 113 ? -17.039 4.411 14.895 1.00 95.50 113 MET A O 1
ATOM 839 N N . LEU A 1 114 ? -16.428 6.319 13.871 1.00 96.75 114 LEU A N 1
ATOM 840 C CA . LEU A 1 114 ? -16.796 5.948 12.514 1.00 96.75 114 LEU A CA 1
ATOM 841 C C . LEU A 1 114 ? -15.523 5.900 11.669 1.00 96.75 114 LEU A C 1
ATOM 843 O O . LEU A 1 114 ? -14.870 6.925 11.478 1.00 96.75 114 LEU A O 1
ATOM 847 N N . ALA A 1 115 ? -15.190 4.717 11.168 1.00 97.56 115 ALA A N 1
ATOM 848 C CA . ALA A 1 115 ? -14.169 4.529 10.152 1.00 97.56 115 ALA A CA 1
ATOM 849 C C . ALA A 1 115 ? -14.842 4.470 8.783 1.00 97.56 115 ALA A C 1
ATOM 851 O O . ALA A 1 115 ? -15.633 3.559 8.531 1.00 97.56 115 ALA A O 1
ATOM 852 N N . ARG A 1 116 ? -14.521 5.423 7.907 1.00 97.88 116 ARG A N 1
ATOM 853 C CA . ARG A 1 116 ? -14.855 5.329 6.482 1.00 97.88 116 ARG A CA 1
ATOM 854 C C . ARG A 1 116 ? -13.631 4.838 5.739 1.00 97.88 116 ARG A C 1
ATOM 856 O O . ARG A 1 116 ? -12.573 5.449 5.875 1.00 97.88 116 ARG A O 1
ATOM 863 N N . VAL A 1 117 ? -13.778 3.737 5.016 1.00 98.00 117 VAL A N 1
ATOM 864 C CA . VAL A 1 117 ? -12.676 3.048 4.345 1.00 98.00 117 VAL A CA 1
ATOM 865 C C . VAL A 1 117 ? -12.918 3.038 2.845 1.00 98.00 117 VAL A C 1
ATOM 867 O O . VAL A 1 117 ? -13.907 2.469 2.367 1.00 98.00 117 VAL A O 1
ATOM 870 N N . ASP A 1 118 ? -11.977 3.620 2.112 1.00 97.88 118 ASP A N 1
ATOM 871 C CA . ASP A 1 118 ? -11.935 3.599 0.661 1.00 97.88 118 ASP A CA 1
ATOM 872 C C . ASP A 1 118 ? -10.990 2.500 0.191 1.00 97.88 118 ASP A C 1
ATOM 874 O O . ASP A 1 118 ? -9.767 2.627 0.211 1.00 97.88 118 ASP A O 1
ATOM 878 N N . ALA A 1 119 ? -11.589 1.368 -0.184 1.00 97.69 119 ALA A N 1
ATOM 879 C CA . ALA A 1 119 ? -10.855 0.154 -0.499 1.00 97.69 119 ALA A CA 1
ATOM 880 C C . ALA A 1 119 ? -10.077 0.282 -1.818 1.00 97.69 119 ALA A C 1
ATOM 882 O O . ALA A 1 119 ? -10.666 0.392 -2.910 1.00 97.69 119 ALA A O 1
ATOM 883 N N . GLY A 1 120 ? -8.753 0.175 -1.699 1.00 96.69 120 GLY A N 1
ATOM 884 C CA . GLY A 1 120 ? -7.823 0.037 -2.810 1.00 96.69 120 GLY A CA 1
ATOM 885 C C . GLY A 1 120 ? -7.988 -1.292 -3.552 1.00 96.69 120 GLY A C 1
ATOM 886 O O . GLY A 1 120 ? -8.830 -2.126 -3.218 1.00 96.69 120 GLY A O 1
ATOM 887 N N . SER A 1 121 ? -7.180 -1.503 -4.592 1.00 97.19 121 SER A N 1
ATOM 888 C CA . SER A 1 121 ? -7.233 -2.715 -5.423 1.00 97.19 121 SER A CA 1
ATOM 889 C C . SER A 1 121 ? -5.862 -3.367 -5.524 1.00 97.19 121 SER A C 1
ATOM 891 O O . SER A 1 121 ? -4.927 -2.784 -6.081 1.00 97.19 121 SER A O 1
ATOM 893 N N . LEU A 1 122 ? -5.762 -4.610 -5.047 1.00 96.44 122 LEU A N 1
ATOM 894 C CA . LEU A 1 122 ? -4.529 -5.388 -5.120 1.00 96.44 122 LEU A CA 1
ATOM 895 C C . LEU A 1 122 ? -4.161 -5.711 -6.573 1.00 96.44 122 LEU A C 1
ATOM 897 O O . LEU A 1 122 ? -2.988 -5.675 -6.935 1.00 96.44 122 LEU A O 1
ATOM 901 N N . ALA A 1 123 ? -5.165 -5.973 -7.416 1.00 96.00 123 ALA A N 1
ATOM 902 C CA . ALA A 1 123 ? -4.973 -6.230 -8.841 1.00 96.00 123 ALA A CA 1
ATOM 903 C C . ALA A 1 123 ? -4.456 -4.988 -9.585 1.00 96.00 123 ALA A C 1
ATOM 905 O O . ALA A 1 123 ? -3.565 -5.095 -10.423 1.00 96.00 123 ALA A O 1
ATOM 906 N N . ALA A 1 124 ? -4.968 -3.797 -9.253 1.00 96.75 124 ALA A N 1
ATOM 907 C CA . ALA A 1 124 ? -4.452 -2.550 -9.815 1.00 96.75 124 ALA A CA 1
ATOM 908 C C . ALA A 1 124 ? -3.006 -2.298 -9.365 1.00 96.75 124 ALA A C 1
ATOM 910 O O . ALA A 1 124 ? -2.163 -1.929 -10.182 1.00 96.75 124 ALA A O 1
ATOM 911 N N . ARG A 1 125 ? -2.697 -2.564 -8.088 1.00 96.81 125 ARG A N 1
ATOM 912 C CA . ARG A 1 125 ? -1.343 -2.421 -7.540 1.00 96.81 125 ARG A CA 1
ATOM 913 C C . ARG A 1 125 ? -0.349 -3.371 -8.204 1.00 96.81 125 ARG A C 1
ATOM 915 O O . ARG A 1 125 ? 0.753 -2.952 -8.552 1.00 96.81 125 ARG A O 1
ATOM 922 N N . SER A 1 126 ? -0.727 -4.635 -8.396 1.00 95.88 126 SER A N 1
ATOM 923 C CA . SER A 1 126 ? 0.132 -5.639 -9.031 1.00 95.88 126 SER A CA 1
ATOM 924 C C . SER A 1 126 ? 0.333 -5.358 -10.520 1.00 95.88 126 SER A C 1
ATOM 926 O O . SER A 1 126 ? 1.467 -5.404 -10.995 1.00 95.88 126 SER A O 1
ATOM 928 N N . ALA A 1 127 ? -0.723 -4.972 -11.242 1.00 97.38 127 ALA A N 1
ATOM 929 C CA . ALA A 1 127 ? -0.614 -4.533 -12.630 1.00 97.38 127 ALA A CA 1
ATOM 930 C C . ALA A 1 127 ? 0.284 -3.292 -12.756 1.00 97.38 127 ALA A C 1
ATOM 932 O O . ALA A 1 127 ? 1.184 -3.262 -13.596 1.00 97.38 127 ALA A O 1
ATOM 933 N N . GLY A 1 128 ? 0.103 -2.305 -11.873 1.00 97.12 128 GLY A N 1
ATOM 934 C CA . GLY A 1 128 ? 0.943 -1.112 -11.811 1.00 97.12 128 GLY A CA 1
ATOM 935 C C . GLY A 1 128 ? 2.413 -1.442 -11.549 1.00 97.12 128 GLY A C 1
ATOM 936 O O . GLY A 1 128 ? 3.291 -0.893 -12.215 1.00 97.12 128 GLY A O 1
ATOM 937 N N . ALA A 1 129 ? 2.698 -2.394 -10.653 1.00 97.31 129 ALA A N 1
ATOM 938 C CA . ALA A 1 129 ? 4.052 -2.885 -10.398 1.00 97.31 129 ALA A CA 1
ATOM 939 C C . ALA A 1 129 ? 4.676 -3.510 -11.652 1.00 97.31 129 ALA A C 1
ATOM 941 O O . ALA A 1 129 ? 5.783 -3.133 -12.031 1.00 97.31 129 ALA A O 1
ATOM 942 N N . VAL A 1 130 ? 3.961 -4.405 -12.341 1.00 97.88 130 VAL A N 1
ATOM 943 C CA . VAL A 1 130 ? 4.452 -5.038 -13.578 1.00 97.88 130 VAL A CA 1
ATOM 944 C C . VAL A 1 130 ? 4.736 -3.996 -14.662 1.00 97.88 130 VAL A C 1
ATOM 946 O O . VAL A 1 130 ? 5.812 -4.021 -15.262 1.00 97.88 130 VAL A O 1
ATOM 949 N N . LEU A 1 131 ? 3.819 -3.050 -14.885 1.00 96.75 131 LEU A N 1
ATOM 950 C CA . LEU A 1 131 ? 4.004 -1.956 -15.846 1.00 96.75 131 LEU A CA 1
ATOM 951 C C . LEU A 1 131 ? 5.198 -1.068 -15.483 1.00 96.75 131 LEU A C 1
ATOM 953 O O . LEU A 1 131 ? 5.990 -0.711 -16.349 1.00 96.75 131 LEU A O 1
ATOM 957 N N . THR A 1 132 ? 5.373 -0.765 -14.197 1.00 97.38 132 THR A N 1
ATOM 958 C CA . THR A 1 132 ? 6.490 0.054 -13.713 1.00 97.38 132 THR A CA 1
ATOM 959 C C . THR A 1 132 ? 7.828 -0.658 -13.899 1.00 97.38 132 THR A C 1
ATOM 961 O O . THR A 1 132 ? 8.778 -0.049 -14.380 1.00 97.38 132 THR A O 1
ATOM 964 N N . TYR A 1 133 ? 7.919 -1.952 -13.576 1.00 97.62 133 TYR A N 1
ATOM 965 C CA . TYR A 1 133 ? 9.154 -2.720 -13.758 1.00 97.62 133 TYR A CA 1
ATOM 966 C C . TYR A 1 133 ? 9.513 -2.897 -15.234 1.00 97.62 133 TYR A C 1
ATOM 968 O O . TYR A 1 133 ? 10.662 -2.681 -15.618 1.00 97.62 133 TYR A O 1
ATOM 976 N N . THR A 1 134 ? 8.539 -3.2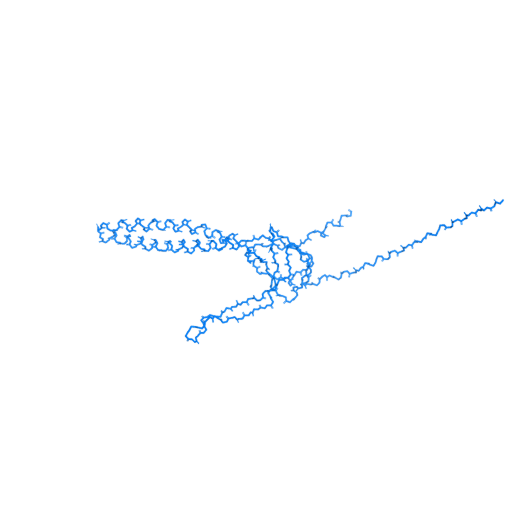62 -16.067 1.00 97.12 134 THR A N 1
ATOM 977 C CA . THR A 1 134 ? 8.761 -3.459 -17.508 1.00 97.12 134 THR A CA 1
ATOM 978 C C . THR A 1 134 ? 9.056 -2.139 -18.219 1.00 97.12 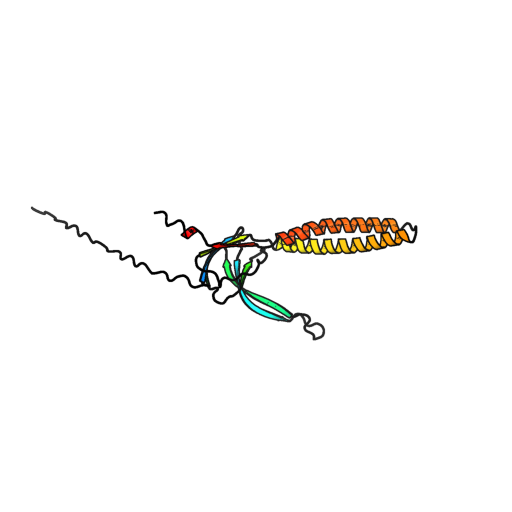134 THR A C 1
ATOM 980 O O . THR A 1 134 ? 10.039 -2.051 -18.954 1.00 97.12 134 THR A O 1
ATOM 983 N N . GLY A 1 135 ? 8.278 -1.089 -17.941 1.00 96.69 135 GLY A N 1
ATOM 984 C CA . GLY A 1 135 ? 8.500 0.258 -18.463 1.00 96.69 135 GLY A CA 1
ATOM 985 C C . GLY A 1 135 ? 9.830 0.846 -17.997 1.00 96.69 135 GLY A C 1
ATOM 986 O O . GLY A 1 135 ? 10.613 1.313 -18.817 1.00 96.69 135 GLY A O 1
ATOM 987 N N . GLY A 1 136 ? 10.145 0.744 -16.704 1.00 97.38 136 GLY A N 1
ATOM 988 C CA . GLY A 1 136 ? 11.413 1.212 -16.141 1.00 97.38 136 GLY A CA 1
ATOM 989 C C . GLY A 1 136 ? 12.621 0.499 -16.750 1.00 97.38 136 GLY A C 1
ATOM 990 O O . GLY A 1 136 ? 13.596 1.151 -17.120 1.00 97.38 136 GLY A O 1
ATOM 991 N N . GLY A 1 137 ? 12.535 -0.821 -16.941 1.00 97.25 137 GLY A N 1
ATOM 992 C CA . GLY A 1 137 ? 13.561 -1.595 -17.640 1.00 97.25 137 GLY A CA 1
ATOM 993 C C . GLY A 1 137 ? 13.756 -1.146 -19.091 1.00 97.25 137 GLY A C 1
ATOM 994 O O . GLY A 1 137 ? 14.891 -0.948 -19.521 1.00 97.25 137 GLY A O 1
ATOM 995 N N . ALA A 1 138 ? 12.664 -0.919 -19.827 1.00 97.00 138 ALA A N 1
ATOM 996 C CA . ALA A 1 138 ? 12.716 -0.430 -21.204 1.00 97.00 138 ALA A CA 1
ATOM 997 C C . ALA A 1 138 ? 13.291 0.993 -21.309 1.00 97.00 138 ALA A C 1
ATOM 999 O O . ALA A 1 138 ? 14.087 1.253 -22.208 1.00 97.00 138 ALA A O 1
ATOM 1000 N N . VAL A 1 139 ? 12.961 1.893 -20.374 1.00 97.75 139 VAL A N 1
ATOM 1001 C CA . VAL A 1 139 ? 13.547 3.244 -20.313 1.00 97.75 139 VAL A CA 1
ATOM 1002 C C . VAL A 1 139 ? 15.051 3.177 -20.073 1.00 97.75 139 VAL A C 1
ATOM 1004 O O . VAL A 1 139 ? 15.805 3.847 -20.775 1.00 97.75 139 VAL A O 1
ATOM 1007 N N . LEU A 1 140 ? 15.503 2.359 -19.118 1.00 97.38 140 LEU A N 1
ATOM 1008 C CA . LEU A 1 140 ? 16.930 2.206 -18.831 1.00 97.38 140 LEU A CA 1
ATOM 1009 C C . LEU A 1 140 ? 17.680 1.604 -20.025 1.00 97.38 140 LEU A C 1
ATOM 1011 O O . LEU A 1 140 ? 18.697 2.150 -20.445 1.00 97.38 140 LEU A O 1
ATOM 1015 N N . ALA A 1 141 ? 17.163 0.518 -20.604 1.00 96.31 141 ALA A N 1
ATOM 1016 C CA . ALA A 1 141 ? 17.779 -0.127 -21.759 1.00 96.31 141 ALA A CA 1
ATOM 1017 C C . ALA A 1 141 ? 17.810 0.803 -22.983 1.00 96.31 141 ALA A C 1
ATOM 1019 O O . ALA A 1 141 ? 18.867 0.992 -23.585 1.00 96.31 141 ALA A O 1
ATOM 1020 N N . GLY A 1 142 ? 16.679 1.431 -23.315 1.00 95.06 142 GLY A N 1
ATOM 1021 C CA . GLY A 1 142 ? 16.573 2.382 -24.420 1.00 95.06 142 GLY A CA 1
ATOM 1022 C C . GLY A 1 142 ? 17.465 3.603 -24.220 1.00 95.06 142 GLY A C 1
ATOM 1023 O O . GLY A 1 142 ? 18.139 4.024 -25.155 1.00 95.06 142 GLY A O 1
ATOM 1024 N N . GLY A 1 143 ? 17.557 4.118 -22.990 1.00 96.00 143 GLY A N 1
ATOM 1025 C CA . GLY A 1 143 ? 18.441 5.228 -22.635 1.00 96.00 143 GLY A CA 1
ATOM 1026 C C . GLY A 1 143 ? 19.922 4.894 -22.813 1.00 96.00 143 GLY A C 1
ATOM 1027 O O . GLY A 1 143 ? 20.663 5.698 -23.376 1.00 96.00 143 GLY A O 1
ATOM 1028 N N . VAL A 1 144 ? 20.351 3.694 -22.407 1.00 96.56 144 VAL A N 1
ATOM 1029 C CA . VAL A 1 144 ? 21.731 3.228 -22.624 1.00 96.56 144 VAL A CA 1
ATOM 1030 C C . VAL A 1 144 ? 22.028 3.073 -24.116 1.00 96.56 144 VAL A C 1
ATOM 1032 O O . VAL A 1 144 ? 23.036 3.596 -24.587 1.00 96.56 144 VAL A O 1
ATOM 1035 N N . VAL A 1 145 ? 21.153 2.406 -24.878 1.00 95.50 145 VAL A N 1
ATOM 1036 C CA . VAL A 1 145 ? 21.340 2.210 -26.329 1.00 95.50 145 VAL A CA 1
ATOM 1037 C C . VAL A 1 145 ? 21.368 3.548 -27.068 1.00 95.50 145 VAL A C 1
ATOM 1039 O O . VAL A 1 145 ? 22.239 3.767 -27.909 1.00 95.50 145 VAL A O 1
ATOM 1042 N N . LEU A 1 146 ? 20.465 4.467 -26.719 1.00 94.88 146 LEU A N 1
ATOM 1043 C CA . LEU A 1 146 ? 20.420 5.810 -27.289 1.00 94.88 146 LEU A CA 1
ATOM 1044 C C . LEU A 1 146 ? 21.698 6.597 -26.969 1.00 94.88 146 LEU A C 1
ATOM 1046 O O . LEU A 1 146 ? 22.255 7.239 -27.857 1.00 94.88 146 LEU A O 1
ATOM 1050 N N . GLY A 1 147 ? 22.190 6.513 -25.729 1.00 93.94 147 GLY A N 1
ATOM 1051 C CA . GLY A 1 147 ? 23.434 7.156 -25.305 1.00 93.94 147 GLY A CA 1
ATOM 1052 C C . GLY A 1 147 ? 24.663 6.629 -26.052 1.00 93.94 147 GLY A C 1
ATOM 1053 O O . GLY A 1 147 ? 25.469 7.420 -26.540 1.00 93.94 147 GLY A O 1
ATOM 1054 N N . VAL A 1 148 ? 24.781 5.305 -26.208 1.00 93.00 148 VAL A N 1
ATOM 1055 C CA . VAL A 1 148 ? 25.864 4.679 -26.989 1.00 93.00 148 VAL A CA 1
ATOM 1056 C C . VAL A 1 148 ? 25.766 5.065 -28.466 1.00 93.00 148 VAL A C 1
ATOM 1058 O O . VAL A 1 148 ? 26.774 5.432 -29.065 1.00 93.00 148 VAL A O 1
ATOM 1061 N N . GLY A 1 149 ? 24.562 5.051 -29.047 1.00 90.00 149 GLY A N 1
ATOM 1062 C CA . GLY A 1 149 ? 24.336 5.472 -30.432 1.00 90.00 149 GLY A CA 1
ATOM 1063 C C . GLY A 1 149 ? 24.721 6.935 -30.671 1.00 90.00 149 GLY A C 1
ATOM 1064 O O . GLY A 1 149 ? 25.390 7.244 -31.654 1.00 90.00 149 GLY A O 1
ATOM 1065 N N . ALA A 1 150 ? 24.376 7.831 -29.741 1.00 90.50 150 ALA A N 1
ATOM 1066 C CA . ALA A 1 150 ? 24.763 9.239 -29.805 1.00 90.50 150 ALA A CA 1
ATOM 1067 C C . ALA A 1 150 ? 26.287 9.437 -29.712 1.00 90.50 150 ALA A C 1
ATOM 1069 O O . ALA A 1 150 ? 26.850 10.230 -30.464 1.00 90.50 150 ALA A O 1
ATOM 1070 N N . ALA A 1 151 ? 26.966 8.692 -28.835 1.00 90.75 151 ALA A N 1
ATOM 1071 C CA . ALA A 1 151 ? 28.422 8.753 -28.699 1.00 90.75 151 ALA A CA 1
ATOM 1072 C C . ALA A 1 151 ? 29.169 8.163 -29.910 1.00 90.75 151 ALA A C 1
ATOM 1074 O O . ALA A 1 151 ? 30.258 8.635 -30.243 1.00 90.75 151 ALA A O 1
ATOM 1075 N N . ALA A 1 152 ? 28.599 7.153 -30.576 1.00 89.44 152 ALA A N 1
ATOM 1076 C CA . ALA A 1 152 ? 29.147 6.584 -31.805 1.00 89.44 152 ALA A CA 1
ATOM 1077 C C . ALA A 1 152 ? 29.045 7.570 -32.981 1.00 89.44 152 ALA A C 1
ATOM 1079 O O . ALA A 1 152 ? 30.040 7.787 -33.668 1.00 89.44 152 ALA A O 1
ATOM 1080 N N . MET A 1 153 ? 27.897 8.253 -33.137 1.00 84.94 153 MET A N 1
ATOM 1081 C CA . MET A 1 153 ? 27.714 9.308 -34.154 1.00 84.94 153 MET A CA 1
ATOM 1082 C C . MET A 1 153 ? 28.732 10.452 -34.024 1.00 84.94 153 MET A C 1
ATOM 1084 O O . MET A 1 153 ? 29.044 11.112 -35.010 1.00 84.94 153 MET A O 1
ATOM 1088 N N . ALA A 1 154 ? 29.255 10.698 -32.819 1.00 88.44 154 ALA A N 1
ATOM 1089 C CA . ALA A 1 154 ? 30.266 11.726 -32.588 1.00 88.44 154 ALA A CA 1
ATOM 1090 C C . ALA A 1 154 ? 31.689 11.309 -33.015 1.00 88.44 154 ALA A C 1
ATOM 1092 O O . ALA A 1 154 ? 32.544 12.177 -33.172 1.00 88.44 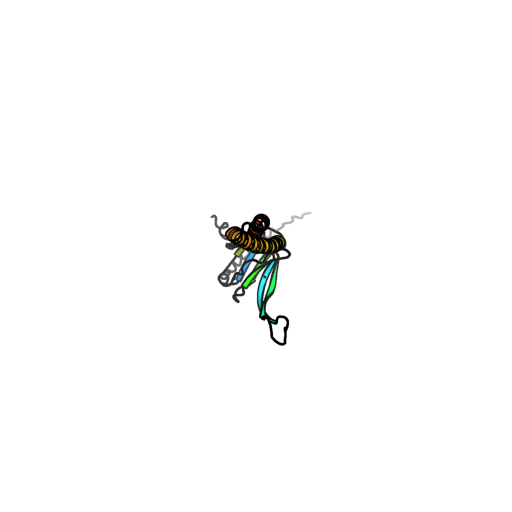154 ALA A O 1
ATOM 1093 N N . GLN A 1 155 ? 31.961 10.007 -33.167 1.00 89.50 155 GLN A N 1
ATOM 1094 C CA . GLN A 1 155 ? 33.311 9.470 -33.391 1.00 89.50 155 GLN A CA 1
ATOM 1095 C C . GLN A 1 155 ? 33.522 8.881 -34.791 1.00 89.50 155 GLN A C 1
ATOM 1097 O O . GLN A 1 155 ? 34.640 8.954 -35.299 1.00 89.50 155 GLN A O 1
ATOM 1102 N N . SER A 1 156 ? 32.491 8.321 -35.430 1.00 77.06 156 SER A N 1
ATOM 1103 C CA . SER A 1 156 ? 32.596 7.789 -36.793 1.00 77.06 156 SER A CA 1
ATOM 1104 C C . SER A 1 156 ? 31.319 8.007 -37.608 1.00 77.06 156 SER A C 1
ATOM 1106 O O . SER A 1 156 ? 30.208 8.013 -37.080 1.00 77.06 156 SER A O 1
ATOM 1108 N N . SER A 1 157 ? 31.483 8.184 -38.923 1.00 71.00 157 SER A N 1
ATOM 1109 C CA . SER A 1 157 ? 30.388 8.370 -39.890 1.00 71.00 157 SER A CA 1
ATOM 1110 C C . SER A 1 157 ? 29.800 7.043 -40.393 1.00 71.00 157 SER A C 1
ATOM 1112 O O . SER A 1 157 ? 29.295 6.987 -41.511 1.00 71.00 157 SER A O 1
ATOM 1114 N N . ASP A 1 158 ? 29.905 5.963 -39.616 1.00 73.56 158 ASP A N 1
ATOM 1115 C CA . ASP A 1 158 ? 29.452 4.639 -40.047 1.00 73.56 158 ASP A CA 1
ATOM 1116 C C . ASP A 1 158 ? 27.913 4.540 -40.032 1.00 73.56 158 ASP A C 1
ATOM 1118 O O . ASP A 1 158 ? 27.252 4.964 -39.079 1.00 73.56 158 ASP A O 1
ATOM 1122 N N . ASP A 1 159 ? 27.336 3.889 -41.048 1.00 80.75 159 ASP A N 1
ATOM 1123 C CA . ASP A 1 159 ? 25.881 3.743 -41.266 1.00 80.75 159 ASP A CA 1
ATOM 1124 C C . ASP A 1 159 ? 25.115 3.033 -40.124 1.00 80.75 159 ASP A C 1
ATOM 1126 O O . ASP A 1 159 ? 23.881 3.024 -40.081 1.00 80.75 159 ASP A O 1
ATOM 1130 N N . VAL A 1 160 ? 25.820 2.434 -39.162 1.00 78.56 160 VAL A N 1
ATOM 1131 C CA . VAL A 1 160 ? 25.222 1.692 -38.038 1.00 78.56 160 VAL A CA 1
ATOM 1132 C C . VAL A 1 160 ? 24.684 2.636 -36.949 1.00 78.56 160 VAL A C 1
ATOM 1134 O O . VAL A 1 160 ? 23.714 2.315 -36.255 1.00 78.56 160 VAL A O 1
ATOM 1137 N N . ALA A 1 161 ? 25.269 3.827 -36.818 1.00 79.44 161 ALA A N 1
ATOM 1138 C CA . ALA A 1 161 ? 24.946 4.792 -35.773 1.00 79.44 161 ALA A CA 1
ATOM 1139 C C . ALA A 1 161 ? 23.492 5.342 -35.806 1.00 79.44 161 ALA A C 1
ATOM 1141 O O . ALA A 1 161 ? 22.859 5.392 -34.742 1.00 79.44 161 ALA A O 1
ATOM 1142 N N . PRO A 1 162 ? 22.892 5.689 -36.969 1.00 85.81 162 PRO A N 1
ATOM 1143 C CA . PRO A 1 162 ? 21.497 6.139 -37.022 1.00 85.81 162 PRO A CA 1
ATOM 1144 C C . PRO A 1 162 ? 20.491 5.032 -36.675 1.00 85.81 162 PRO A C 1
ATOM 1146 O O . PRO A 1 162 ? 19.446 5.306 -36.088 1.00 85.81 162 PRO A O 1
ATOM 1149 N N . THR A 1 163 ? 20.799 3.768 -36.975 1.00 86.69 163 THR A N 1
ATOM 1150 C CA . THR A 1 163 ? 19.886 2.653 -36.668 1.00 86.69 163 THR A CA 1
ATOM 1151 C C . THR A 1 163 ? 19.780 2.424 -35.156 1.00 86.69 163 THR A C 1
ATOM 1153 O O . THR A 1 163 ? 18.680 2.266 -34.622 1.00 86.69 163 THR A O 1
ATOM 1156 N N . LEU A 1 164 ? 20.914 2.476 -34.446 1.00 87.94 164 LEU A N 1
ATOM 1157 C CA . LEU A 1 164 ? 20.970 2.346 -32.985 1.00 87.94 164 LEU A CA 1
ATOM 1158 C C . LEU A 1 164 ? 20.219 3.473 -32.269 1.00 87.94 164 LEU A C 1
ATOM 1160 O O . LEU A 1 164 ? 19.500 3.210 -31.304 1.00 87.94 164 LEU A O 1
ATOM 1164 N N . SER A 1 165 ? 20.342 4.716 -32.743 1.00 89.12 165 SER A N 1
ATOM 1165 C CA . SER A 1 165 ? 19.655 5.855 -32.125 1.00 89.12 165 SER A CA 1
ATOM 1166 C C . SER A 1 165 ? 18.138 5.800 -32.332 1.00 89.12 165 SER A C 1
ATOM 1168 O O . SER A 1 165 ? 17.391 6.035 -31.382 1.00 89.12 165 SER A O 1
ATOM 1170 N N . ILE A 1 166 ? 17.663 5.398 -33.517 1.00 91.50 166 ILE A N 1
ATOM 1171 C CA . ILE A 1 166 ? 16.227 5.215 -33.786 1.00 91.50 166 ILE A CA 1
ATOM 1172 C C . ILE A 1 166 ? 15.649 4.093 -32.910 1.00 91.50 166 ILE A C 1
ATOM 1174 O O . ILE A 1 166 ? 14.605 4.278 -32.281 1.00 91.50 166 ILE A O 1
ATOM 1178 N N . MET A 1 167 ? 16.337 2.949 -32.809 1.00 90.75 167 MET A N 1
ATOM 1179 C CA . MET A 1 167 ? 15.908 1.839 -31.946 1.00 90.75 167 MET A CA 1
ATOM 1180 C C . MET A 1 167 ? 15.903 2.225 -30.459 1.00 90.75 167 MET A C 1
ATOM 1182 O O . MET A 1 167 ? 14.945 1.922 -29.741 1.00 90.75 167 MET A O 1
ATOM 1186 N N . GLY A 1 168 ? 16.940 2.929 -29.994 1.00 90.00 168 GLY A N 1
ATOM 1187 C CA . GLY A 1 168 ? 17.023 3.442 -28.624 1.00 90.00 168 GLY A CA 1
ATOM 1188 C C . GLY A 1 168 ? 15.905 4.439 -28.307 1.00 90.00 168 GLY A C 1
ATOM 1189 O O . GLY A 1 168 ? 15.256 4.338 -27.269 1.00 90.00 168 GLY A O 1
ATOM 1190 N N . GLY A 1 169 ? 15.608 5.352 -29.235 1.00 92.75 169 GLY A N 1
ATOM 1191 C CA . GLY A 1 169 ? 14.524 6.323 -29.088 1.00 92.75 169 GLY A CA 1
ATOM 1192 C C . GLY A 1 169 ? 13.142 5.670 -29.036 1.00 92.75 169 GLY A C 1
ATOM 1193 O O . GLY A 1 169 ? 12.335 6.002 -28.167 1.00 92.75 169 GLY A O 1
ATOM 1194 N N . ALA A 1 170 ? 12.877 4.696 -29.914 1.00 95.56 170 ALA A N 1
ATOM 1195 C CA . ALA A 1 170 ? 11.607 3.973 -29.934 1.00 95.56 170 ALA A CA 1
ATOM 1196 C C . ALA A 1 170 ? 11.382 3.162 -28.646 1.00 95.56 170 ALA A C 1
ATOM 1198 O O . ALA A 1 170 ? 10.311 3.238 -28.043 1.00 95.56 170 ALA A O 1
ATOM 1199 N N . THR A 1 171 ? 12.398 2.423 -28.190 1.00 95.88 171 THR A N 1
ATOM 1200 C CA . THR A 1 171 ? 12.320 1.630 -26.949 1.00 95.88 171 THR A CA 1
ATOM 1201 C C . THR A 1 171 ? 12.152 2.508 -25.711 1.00 95.88 171 THR A C 1
ATOM 1203 O O . THR A 1 171 ? 11.327 2.192 -24.854 1.00 95.88 171 THR A O 1
ATOM 1206 N N . LEU A 1 172 ? 12.848 3.648 -25.646 1.00 95.88 172 LEU A N 1
ATOM 1207 C CA . LEU A 1 172 ? 12.671 4.633 -24.581 1.00 95.88 172 LEU A CA 1
ATOM 1208 C C . LEU A 1 172 ? 11.253 5.218 -24.587 1.00 95.88 172 LEU A C 1
ATOM 1210 O O . LEU A 1 172 ? 10.622 5.286 -23.533 1.00 95.88 172 LEU A O 1
ATOM 1214 N N . GLY A 1 173 ? 10.723 5.578 -25.760 1.00 96.06 173 GLY A N 1
ATOM 1215 C CA . GLY A 1 173 ? 9.359 6.093 -25.903 1.00 96.06 173 GLY A CA 1
ATOM 1216 C C . GLY A 1 173 ? 8.299 5.106 -25.406 1.00 96.06 173 GLY A C 1
ATOM 1217 O O . GLY A 1 173 ? 7.438 5.475 -24.605 1.00 96.06 173 GLY A O 1
ATOM 1218 N N . VAL A 1 174 ? 8.400 3.834 -25.812 1.00 96.44 174 VAL A N 1
ATOM 1219 C CA . VAL A 1 174 ? 7.514 2.760 -25.322 1.00 96.44 174 VAL A CA 1
ATOM 1220 C C . VAL A 1 174 ? 7.677 2.560 -23.814 1.00 96.44 174 VAL A C 1
ATOM 1222 O O . VAL A 1 174 ? 6.682 2.432 -23.100 1.00 96.44 174 VAL A O 1
ATOM 1225 N N . GLY A 1 175 ? 8.912 2.582 -23.308 1.00 96.81 175 GLY A N 1
ATOM 1226 C CA . GLY A 1 175 ? 9.191 2.447 -21.881 1.00 96.81 175 GLY A CA 1
ATOM 1227 C C . GLY A 1 175 ? 8.512 3.530 -21.045 1.00 96.81 175 GLY A C 1
ATOM 1228 O O . GLY A 1 175 ? 7.838 3.212 -20.066 1.00 96.81 175 GLY A O 1
ATOM 1229 N N . VAL A 1 176 ? 8.618 4.798 -21.455 1.00 97.56 176 VAL A N 1
ATOM 1230 C CA . VAL A 1 176 ? 7.962 5.926 -20.771 1.00 97.56 176 VAL A CA 1
ATOM 1231 C C . VAL A 1 176 ? 6.439 5.784 -20.818 1.00 97.56 176 VAL A C 1
ATOM 1233 O O . VAL A 1 176 ? 5.775 5.974 -19.797 1.00 97.56 176 VAL A O 1
ATOM 1236 N N . ALA A 1 177 ? 5.887 5.398 -21.973 1.00 97.75 177 ALA A N 1
ATOM 1237 C CA . ALA A 1 177 ? 4.448 5.211 -22.145 1.00 97.75 177 ALA A CA 1
ATOM 1238 C C . ALA A 1 177 ? 3.867 4.119 -21.226 1.00 97.75 177 ALA A C 1
ATOM 1240 O O . ALA A 1 177 ? 2.729 4.249 -20.781 1.00 97.75 177 ALA A O 1
ATOM 1241 N N . LEU A 1 178 ? 4.638 3.073 -20.907 1.00 97.06 178 LEU A N 1
ATOM 1242 C CA . LEU A 1 178 ? 4.242 2.027 -19.954 1.00 97.06 178 LEU A CA 1
ATOM 1243 C C . LEU A 1 178 ? 4.501 2.420 -18.492 1.00 97.06 178 LEU A C 1
ATOM 1245 O O . LEU A 1 178 ? 3.712 2.085 -17.608 1.00 97.06 178 LEU A O 1
ATOM 1249 N N . LEU A 1 179 ? 5.589 3.146 -18.232 1.00 97.31 179 LEU A N 1
ATOM 1250 C CA . LEU A 1 179 ? 6.018 3.516 -16.884 1.00 97.31 179 LEU A CA 1
ATOM 1251 C C . LEU A 1 179 ? 5.032 4.476 -16.201 1.00 97.31 179 LEU A C 1
ATOM 1253 O O . LEU A 1 179 ? 4.664 4.259 -15.047 1.00 97.31 179 LEU A O 1
ATOM 1257 N N . ILE A 1 180 ? 4.581 5.516 -16.910 1.00 97.94 180 ILE A N 1
ATOM 1258 C CA . ILE A 1 180 ? 3.685 6.553 -16.368 1.00 97.94 180 ILE A CA 1
ATOM 1259 C C . ILE A 1 180 ? 2.376 5.969 -15.800 1.00 97.94 180 ILE A C 1
ATOM 1261 O O . ILE A 1 180 ? 2.093 6.202 -14.620 1.00 97.94 180 ILE A O 1
ATOM 1265 N N . PRO A 1 181 ? 1.569 5.203 -16.563 1.00 97.38 181 PRO A N 1
ATOM 1266 C CA . PRO A 1 181 ? 0.346 4.614 -16.021 1.00 97.38 181 PRO A CA 1
ATOM 1267 C C . PRO A 1 181 ? 0.633 3.582 -14.925 1.00 97.38 181 PRO A C 1
ATOM 1269 O O . PRO A 1 181 ? -0.161 3.461 -13.994 1.00 97.38 181 PRO A O 1
ATOM 1272 N N . GLY A 1 182 ? 1.772 2.880 -14.987 1.00 96.81 182 GLY A N 1
ATOM 1273 C CA . GLY A 1 182 ? 2.208 1.969 -13.930 1.00 96.81 182 GLY A CA 1
ATOM 1274 C C . GLY A 1 182 ? 2.362 2.668 -12.578 1.00 96.81 182 GLY A C 1
ATOM 1275 O O . GLY A 1 182 ? 1.790 2.220 -11.584 1.00 96.81 182 GLY A O 1
ATOM 1276 N N . ILE A 1 183 ? 3.060 3.807 -12.555 1.00 97.06 183 ILE A N 1
ATOM 1277 C CA . ILE A 1 183 ? 3.261 4.611 -11.341 1.00 97.06 183 ILE A CA 1
ATOM 1278 C C . ILE A 1 183 ? 1.926 5.150 -10.814 1.00 97.06 183 ILE A C 1
ATOM 1280 O O . ILE A 1 183 ? 1.662 5.059 -9.615 1.00 97.06 183 ILE A O 1
ATOM 1284 N N . LEU A 1 184 ? 1.060 5.664 -11.696 1.00 97.44 184 LEU A N 1
ATOM 1285 C CA . LEU A 1 184 ? -0.258 6.178 -11.306 1.00 97.44 184 LEU A CA 1
ATOM 1286 C C . LEU A 1 184 ? -1.149 5.091 -10.692 1.00 97.44 184 LEU A C 1
ATOM 1288 O O . LEU A 1 184 ? -1.803 5.332 -9.676 1.00 97.44 184 LEU A O 1
ATOM 1292 N N . LEU A 1 185 ? -1.147 3.886 -11.268 1.00 96.88 185 LEU A N 1
ATOM 1293 C CA . LEU A 1 185 ? -1.875 2.740 -10.721 1.00 96.88 185 LEU A CA 1
ATOM 1294 C C . LEU A 1 185 ? -1.366 2.369 -9.328 1.00 96.88 185 LEU A C 1
ATOM 1296 O O . LEU A 1 185 ? -2.173 2.154 -8.430 1.00 96.88 185 LEU A O 1
ATOM 1300 N N . ILE A 1 186 ? -0.048 2.337 -9.112 1.00 95.94 186 ILE A N 1
ATOM 1301 C CA . ILE A 1 186 ? 0.511 2.052 -7.783 1.00 95.94 186 ILE A CA 1
ATOM 1302 C C . ILE A 1 186 ? 0.084 3.131 -6.786 1.00 95.94 186 ILE A C 1
ATOM 1304 O O . ILE A 1 186 ? -0.417 2.788 -5.715 1.00 95.94 186 ILE A O 1
ATOM 1308 N N . ALA A 1 187 ? 0.229 4.408 -7.147 1.00 95.56 187 ALA A N 1
ATOM 1309 C CA . ALA A 1 187 ? -0.063 5.534 -6.264 1.00 95.56 187 ALA A CA 1
ATOM 1310 C C . ALA A 1 187 ? -1.539 5.598 -5.839 1.00 95.56 187 ALA A C 1
ATOM 1312 O O . ALA A 1 187 ? -1.834 5.924 -4.697 1.00 95.56 187 ALA A O 1
ATOM 1313 N N . THR A 1 188 ? -2.463 5.243 -6.734 1.00 95.62 188 THR A N 1
ATOM 1314 C CA . THR A 1 188 ? -3.916 5.313 -6.483 1.00 95.62 188 THR A CA 1
ATOM 1315 C C . THR A 1 188 ? -4.525 4.000 -5.980 1.00 95.62 188 THR A C 1
ATOM 1317 O O . THR A 1 188 ? -5.701 3.950 -5.635 1.00 95.62 188 THR A O 1
ATOM 1320 N N . SER A 1 189 ? -3.743 2.918 -5.922 1.00 95.75 189 SER A N 1
ATOM 1321 C CA . SER A 1 189 ? -4.210 1.594 -5.476 1.00 95.75 189 SER A CA 1
ATOM 1322 C C . SER A 1 189 ? -4.212 1.388 -3.956 1.00 95.75 189 SER A C 1
ATOM 1324 O O . SER A 1 189 ? -4.548 0.287 -3.496 1.00 95.75 189 SER A O 1
ATOM 1326 N N . GLY A 1 190 ? -3.795 2.400 -3.191 1.00 95.81 190 GLY A N 1
ATOM 1327 C CA . GLY A 1 190 ? -3.780 2.379 -1.730 1.00 95.81 190 GLY A CA 1
ATOM 1328 C C . GLY A 1 190 ? -5.187 2.337 -1.134 1.00 95.81 190 GLY A C 1
ATOM 1329 O O . GLY A 1 190 ? -6.147 2.784 -1.755 1.00 95.81 190 GLY A O 1
ATOM 1330 N N . THR A 1 191 ? -5.303 1.764 0.064 1.00 97.38 191 THR A N 1
ATOM 1331 C CA . THR A 1 191 ? -6.534 1.844 0.858 1.00 97.38 191 THR A CA 1
ATOM 1332 C C . THR A 1 191 ? -6.406 3.005 1.823 1.00 97.38 191 THR A C 1
ATOM 1334 O O . THR A 1 191 ? -5.532 2.997 2.691 1.00 97.38 191 THR A O 1
ATOM 1337 N N . GLU A 1 192 ? -7.290 3.982 1.676 1.00 97.38 192 GLU A N 1
ATOM 1338 C CA . GLU A 1 192 ? -7.356 5.152 2.544 1.00 97.38 192 GLU A CA 1
ATOM 1339 C C . GLU A 1 192 ? -8.478 4.977 3.564 1.00 97.38 192 GLU A C 1
ATOM 1341 O O . GLU A 1 192 ? -9.493 4.321 3.311 1.00 97.38 192 GLU A O 1
ATOM 1346 N N . PHE A 1 193 ? -8.301 5.551 4.750 1.00 97.12 193 PHE A N 1
ATOM 1347 C CA . PHE A 1 193 ? -9.350 5.563 5.755 1.00 97.12 193 PHE A CA 1
ATOM 1348 C C . PHE A 1 193 ? -9.370 6.887 6.505 1.00 97.12 193 PHE A C 1
ATOM 1350 O O . PHE A 1 193 ? -8.346 7.529 6.726 1.00 97.12 193 PHE A O 1
ATOM 1357 N N . THR A 1 194 ? -10.564 7.277 6.939 1.00 97.12 194 THR A N 1
ATOM 1358 C CA . THR A 1 194 ? -10.759 8.433 7.812 1.00 97.12 194 THR A CA 1
ATOM 1359 C C . THR A 1 194 ? -11.443 7.991 9.096 1.00 97.12 194 THR A C 1
ATOM 1361 O O . THR A 1 194 ? -12.457 7.290 9.077 1.00 97.12 194 THR A O 1
ATOM 1364 N N . LEU A 1 195 ? -10.864 8.389 10.231 1.00 95.69 195 LEU A N 1
ATOM 1365 C CA . LEU A 1 195 ? -11.419 8.148 11.559 1.00 95.69 195 LEU A CA 1
ATOM 1366 C C . LEU A 1 195 ? -12.107 9.421 12.045 1.00 95.69 195 LEU A C 1
ATOM 1368 O O . LEU A 1 195 ? -11.458 10.410 12.377 1.00 95.69 195 LEU A O 1
ATOM 1372 N N . GLY A 1 196 ? -13.435 9.390 12.091 1.00 92.75 196 GLY A N 1
ATOM 1373 C CA . GLY A 1 196 ? -14.253 10.464 12.639 1.00 92.75 196 GLY A CA 1
ATOM 1374 C C . GLY A 1 196 ? -14.949 10.032 13.922 1.00 92.75 196 GLY A C 1
ATOM 1375 O O . GLY A 1 196 ? -15.313 8.869 14.092 1.00 92.75 196 GLY A O 1
ATOM 1376 N N . ARG A 1 197 ? -15.214 10.979 14.825 1.00 89.75 197 ARG A N 1
ATOM 1377 C CA . ARG A 1 197 ? -16.217 10.750 15.874 1.00 89.75 197 ARG A CA 1
ATOM 1378 C C . ARG A 1 197 ? -17.589 10.701 15.213 1.00 89.75 197 ARG A C 1
ATOM 1380 O O . ARG A 1 197 ? -17.915 11.573 14.408 1.00 89.75 197 ARG A O 1
ATOM 1387 N N . SER A 1 198 ? -18.395 9.698 15.545 1.00 81.44 198 SER A N 1
ATOM 1388 C CA . SER A 1 198 ? -19.763 9.644 15.032 1.00 81.44 198 SER A CA 1
ATOM 1389 C C . SER A 1 198 ? -20.580 10.761 15.686 1.00 81.44 198 SER A C 1
ATOM 1391 O O . SER A 1 198 ? -20.943 10.672 16.856 1.00 81.44 198 SER A O 1
ATOM 1393 N N . LEU A 1 199 ? -20.852 11.832 14.934 1.00 68.94 199 LEU A N 1
ATOM 1394 C CA . LEU A 1 199 ? -21.609 13.014 15.383 1.00 68.94 199 LEU A CA 1
ATOM 1395 C C . LEU A 1 199 ? -23.093 12.720 15.683 1.00 68.94 199 LEU A C 1
ATOM 1397 O O . LEU A 1 199 ? -23.838 13.620 16.064 1.00 68.94 199 LEU A O 1
ATOM 1401 N N . GLY A 1 200 ? -23.529 11.464 15.541 1.00 61.41 200 GLY A N 1
ATOM 1402 C CA . GLY A 1 200 ? -24.904 11.039 15.792 1.00 61.41 200 GLY A CA 1
ATOM 1403 C C . GLY A 1 200 ? -25.377 11.200 17.241 1.00 61.41 200 GLY A C 1
ATOM 1404 O O . GLY A 1 200 ? -26.578 11.132 17.474 1.00 61.41 200 GLY A O 1
ATOM 1405 N N . ASP A 1 201 ? -24.481 11.455 18.198 1.00 53.50 201 ASP A N 1
ATOM 1406 C CA . ASP A 1 201 ? -24.865 11.708 19.596 1.00 53.50 201 ASP A CA 1
ATOM 1407 C C . ASP A 1 201 ? -25.141 13.171 19.935 1.00 53.50 201 ASP A C 1
ATOM 1409 O O . ASP A 1 201 ? -25.750 13.450 20.965 1.00 53.50 201 ASP A O 1
ATOM 1413 N N . THR A 1 202 ? -24.752 14.120 19.083 1.00 52.50 202 THR A N 1
ATOM 1414 C CA . THR A 1 202 ? -24.952 15.544 19.392 1.00 52.50 202 THR A CA 1
ATOM 1415 C C . THR A 1 202 ? -26.348 16.040 18.992 1.00 52.50 202 THR A C 1
ATOM 1417 O O . THR A 1 202 ? -26.770 17.105 19.431 1.00 52.50 202 THR A O 1
ATOM 1420 N N . ALA A 1 203 ? -27.097 15.280 18.184 1.00 51.09 203 ALA A N 1
ATOM 1421 C CA . ALA A 1 203 ? -28.380 15.715 17.620 1.00 51.09 203 ALA A CA 1
ATOM 1422 C C . ALA A 1 203 ? -29.623 15.388 18.478 1.00 51.09 203 ALA A C 1
ATOM 1424 O O . ALA A 1 203 ? -30.718 15.818 18.126 1.00 51.09 203 ALA A O 1
ATOM 1425 N N . LEU A 1 204 ? -29.482 14.667 19.599 1.00 49.94 204 LEU A N 1
ATOM 1426 C CA . LEU A 1 204 ? -30.609 14.303 20.479 1.00 49.94 204 LEU A CA 1
ATOM 1427 C C . LEU A 1 204 ? -30.861 15.290 21.637 1.00 49.94 204 LEU A C 1
ATOM 1429 O O . LEU A 1 204 ? -31.774 15.079 22.427 1.00 49.94 204 LEU A O 1
ATOM 1433 N N . PHE A 1 205 ? -30.120 16.401 21.694 1.00 47.59 205 PHE A N 1
ATOM 1434 C CA . PHE A 1 205 ? -30.394 17.536 22.584 1.00 47.59 205 PHE A CA 1
ATOM 1435 C C . PHE A 1 205 ? -30.827 18.767 21.776 1.00 47.59 205 PHE A C 1
ATOM 1437 O O . PHE A 1 205 ? -30.149 19.791 21.751 1.00 47.59 205 PHE A O 1
ATOM 1444 N N . ARG A 1 206 ? -31.963 18.670 21.080 1.00 38.81 206 ARG A N 1
ATOM 1445 C CA . ARG A 1 206 ? -32.774 19.854 20.768 1.00 38.81 206 ARG A CA 1
ATOM 1446 C C . ARG A 1 206 ? -33.923 19.876 21.770 1.00 38.81 206 ARG A C 1
ATOM 1448 O O . ARG A 1 206 ? -34.838 19.067 21.653 1.00 38.81 206 ARG A O 1
ATOM 1455 N N . PHE A 1 207 ? -33.782 20.731 22.779 1.00 50.31 207 PHE A N 1
ATOM 1456 C CA . PHE A 1 207 ? -34.878 21.155 23.648 1.00 50.31 207 PHE A CA 1
ATOM 1457 C C . PHE A 1 207 ? -35.836 22.058 22.869 1.00 50.31 207 PHE A C 1
ATOM 1459 O O . PHE A 1 207 ? -35.339 22.803 21.990 1.00 50.31 207 PHE A O 1
#

Sequence (207 aa):
MKVRLTLTLGMALALHATVATAQRPPAPGVVRLRIEASKPGVDLYEIAGSGLISGFLVGGRISKLYVVDVARKVCAAPCDRVIDGRAGQDFFFSGDGITGSETFRLNDQTGRMLARVDAGSLAARSAGAVLTYTGGGAVLAGGVVLGVGAAAMAQSSDDVAPTLSIMGGATLGVGVALLIPGILLIATSGTEFTLGRSLGDTALFRF